Protein AF-A0A9Q1M824-F1 (afdb_monomer)

Solvent-accessible surface area (backbone atoms only — not comparable to full-atom values): 13340 Å² total; per-residue (Å²): 125,70,74,59,59,57,52,50,52,54,47,54,66,61,64,57,76,53,65,53,58,61,53,45,65,74,40,43,76,51,38,70,51,39,87,84,28,43,81,52,98,94,39,82,42,75,54,94,62,54,71,71,57,53,51,52,46,52,49,54,40,48,73,71,73,44,87,76,86,57,60,81,81,84,75,83,81,88,81,81,77,86,74,61,71,64,66,69,49,46,58,58,52,52,51,52,50,51,57,50,60,69,46,42,66,57,55,50,50,51,51,53,50,52,55,49,51,51,51,54,51,50,52,52,52,48,51,52,48,50,53,50,48,51,53,51,47,62,64,51,64,76,78,65,79,92,80,77,84,83,77,86,85,74,80,80,85,65,80,70,55,61,58,56,50,51,54,47,53,38,60,74,66,56,76,78,66,76,74,73,70,88,76,64,94,63,80,84,81,78,73,78,91,59,75,96,64,76,85,78,80,84,84,80,78,91,133

Sequence (207 aa):
MAGKAVKSVAKAVGEHKYPWQEKLVKYKDELSKGVWGYWELGAWKPLGISARHRARLRKEVVLAGQDWPYDPERKEMRTKQKGHKCDRISAEKRAKTAELMQKMPEMLADYRKRRWERKMKAEEDASRKAVQEKKKSSFLASLVSPLEMMTRGISPRSPMEEEEEEDRVIAEKGFYLHPSTPRGSQPPQLLPLFPLQSPIATHHSSS

pLDDT: mean 76.6, std 18.47, range [41.72, 97.81]

Mean predicted aligned error: 19.64 Å

Organism: NCBI:txid402998

Radius of gyration: 48.81 Å; Cα contacts (8 Å, |Δi|>4): 46; chains: 1; bounding box: 100×66×126 Å

Secondary structure (DSSP, 8-state):
-HHHHHHHHHHHHHHTT-HHHHHHHHHHHHHHT-SS-EEETTEEEPPSS-HHHHHHHHHHHHHTT---TTSPPPPPP-------HHHHHHHHHHHHHHHHHHHHHHHHHHHHHHHHHHHHHHHHHHHHHHHHHHHHHHHHTTTS-TT-TTS---PPPPTHHHHHHHHHHHHHTT-S--------S-PPPPP-SS-SS----------

Structure (mmCIF, N/CA/C/O backbone):
data_AF-A0A9Q1M824-F1
#
_entry.id   AF-A0A9Q1M824-F1
#
loop_
_atom_site.group_PDB
_atom_site.id
_atom_site.type_symbol
_atom_site.label_atom_id
_atom_site.label_alt_id
_atom_site.label_comp_id
_atom_site.label_asym_id
_atom_site.label_entity_id
_atom_site.label_seq_id
_atom_site.pdbx_PDB_ins_code
_atom_site.Cartn_x
_atom_site.Cartn_y
_atom_site.Cartn_z
_atom_site.occupancy
_atom_site.B_iso_or_equiv
_atom_site.auth_seq_id
_atom_site.auth_comp_id
_atom_site.auth_asym_id
_atom_site.auth_atom_id
_atom_site.pdbx_PDB_model_num
ATOM 1 N N . MET A 1 1 ? -30.578 -7.936 67.740 1.00 55.53 1 MET A N 1
ATOM 2 C CA . MET A 1 1 ? -29.597 -7.683 66.653 1.00 55.53 1 MET A CA 1
ATOM 3 C C . MET A 1 1 ? -29.668 -8.672 65.472 1.00 55.53 1 MET A C 1
ATOM 5 O O . MET A 1 1 ? -29.079 -8.374 64.446 1.00 55.53 1 MET A O 1
ATOM 9 N N . ALA A 1 2 ? -30.415 -9.787 65.530 1.00 54.97 2 ALA A N 1
ATOM 10 C CA . ALA A 1 2 ? -30.451 -10.787 64.444 1.00 54.97 2 ALA A CA 1
ATOM 11 C C . ALA A 1 2 ? -31.258 -10.378 63.186 1.00 54.97 2 ALA A C 1
ATOM 13 O O . ALA A 1 2 ? -30.948 -10.803 62.078 1.00 54.97 2 ALA A O 1
ATOM 14 N N . GLY A 1 3 ? -32.258 -9.498 63.317 1.00 51.34 3 GLY A N 1
ATOM 15 C CA . GLY A 1 3 ? -33.121 -9.107 62.190 1.00 51.34 3 GLY A CA 1
ATOM 16 C C . GLY A 1 3 ? -32.468 -8.197 61.138 1.00 51.34 3 GLY A C 1
ATOM 17 O O . GLY A 1 3 ? -32.991 -8.081 60.033 1.00 51.34 3 GLY A O 1
ATOM 18 N N . LYS A 1 4 ? -31.333 -7.549 61.448 1.00 56.22 4 LYS A N 1
ATOM 19 C CA . LYS A 1 4 ? -30.603 -6.703 60.482 1.00 56.22 4 LYS A CA 1
ATOM 20 C C . LYS A 1 4 ? -29.776 -7.540 59.497 1.00 56.22 4 LYS A C 1
ATOM 22 O O . LYS A 1 4 ? -29.742 -7.202 58.321 1.00 56.22 4 LYS A O 1
ATOM 27 N N . ALA A 1 5 ? -29.202 -8.655 59.954 1.00 57.09 5 ALA A N 1
ATOM 28 C CA . ALA A 1 5 ? -28.407 -9.560 59.120 1.00 57.09 5 ALA A CA 1
ATOM 29 C C . ALA A 1 5 ? -29.269 -10.354 58.120 1.00 57.09 5 ALA A C 1
ATOM 31 O O . ALA A 1 5 ? -28.899 -10.524 56.964 1.00 57.09 5 ALA A O 1
ATOM 32 N N . VAL A 1 6 ? -30.470 -10.779 58.525 1.00 55.72 6 VAL A N 1
ATOM 33 C CA . VAL A 1 6 ? -31.393 -11.493 57.622 1.00 55.72 6 VAL A CA 1
ATOM 34 C C . VAL A 1 6 ? -31.921 -10.563 56.520 1.00 55.72 6 VAL A C 1
ATOM 36 O O . VAL A 1 6 ? -32.021 -10.959 55.360 1.00 55.72 6 VAL A O 1
ATOM 39 N N . LYS A 1 7 ? -32.180 -9.289 56.849 1.00 55.06 7 LYS A N 1
ATOM 40 C CA . LYS A 1 7 ? -32.600 -8.272 55.872 1.00 55.06 7 LYS A CA 1
ATOM 41 C C . LYS A 1 7 ? -31.488 -7.900 54.888 1.00 55.06 7 LYS A C 1
ATOM 43 O O . LYS A 1 7 ? -31.792 -7.686 53.720 1.00 55.06 7 LYS A O 1
ATOM 48 N N . SER A 1 8 ? -30.221 -7.852 55.313 1.00 58.50 8 SER A N 1
ATOM 49 C CA . SER A 1 8 ? -29.100 -7.593 54.396 1.00 58.50 8 SER A CA 1
ATOM 50 C C . SER A 1 8 ? -28.854 -8.753 53.433 1.00 58.50 8 SER A C 1
ATOM 52 O O . SER A 1 8 ? -28.564 -8.514 52.267 1.00 58.50 8 SER A O 1
ATOM 54 N N . VAL A 1 9 ? -29.028 -10.000 53.884 1.00 57.91 9 VAL A N 1
ATOM 55 C CA . VAL A 1 9 ? -28.905 -11.184 53.018 1.00 57.91 9 VAL A CA 1
ATOM 56 C C . VAL A 1 9 ? -30.059 -11.256 52.013 1.00 57.91 9 VAL A C 1
ATOM 58 O O . VAL A 1 9 ? -29.813 -11.453 50.829 1.00 57.91 9 VAL A O 1
ATOM 61 N N . ALA A 1 10 ? -31.304 -11.009 52.430 1.00 51.75 10 ALA A N 1
ATOM 62 C CA . ALA A 1 10 ? -32.447 -10.973 51.509 1.00 51.75 10 ALA A CA 1
ATOM 63 C C . ALA A 1 10 ? -32.348 -9.826 50.480 1.00 51.75 10 ALA A C 1
ATOM 65 O O . ALA A 1 10 ? -32.717 -10.001 49.319 1.00 51.75 10 ALA A O 1
ATOM 66 N N . LYS A 1 11 ? -31.798 -8.673 50.887 1.00 53.47 11 LYS A N 1
ATOM 67 C CA . LYS A 1 11 ? -31.520 -7.535 50.001 1.00 53.47 11 LYS A CA 1
ATOM 68 C C . LYS A 1 11 ? -30.407 -7.857 48.994 1.00 53.47 11 LYS A C 1
ATOM 70 O O . LYS A 1 11 ? -30.597 -7.634 47.806 1.00 53.47 11 LYS A O 1
ATOM 75 N N . ALA A 1 12 ? -29.332 -8.517 49.432 1.00 55.12 12 ALA A N 1
ATOM 76 C CA . ALA A 1 12 ? -28.286 -9.021 48.542 1.00 55.12 12 ALA A CA 1
ATOM 77 C C . ALA A 1 12 ? -28.819 -10.065 47.541 1.00 55.12 12 ALA A C 1
ATOM 79 O O . ALA A 1 12 ? -28.498 -10.008 46.364 1.00 55.12 12 ALA A O 1
ATOM 80 N N . VAL A 1 13 ? -29.696 -10.982 47.950 1.00 52.03 13 VAL A N 1
ATOM 81 C CA . VAL A 1 13 ? -30.241 -12.003 47.034 1.00 52.03 13 VAL A CA 1
ATOM 82 C C . VAL A 1 13 ? -31.227 -11.404 46.011 1.00 52.03 13 VAL A C 1
ATOM 84 O O . VAL A 1 13 ? -31.294 -11.879 44.878 1.00 52.03 13 VAL A O 1
ATOM 87 N N . GLY A 1 14 ? -31.959 -10.340 46.368 1.00 49.81 14 GLY A N 1
ATOM 88 C CA . GLY A 1 14 ? -32.917 -9.662 45.482 1.00 49.81 14 GLY A CA 1
ATOM 89 C C . GLY A 1 14 ? -32.303 -8.624 44.531 1.00 49.81 14 GLY A C 1
ATOM 90 O O . GLY A 1 14 ? -32.700 -8.554 43.368 1.00 49.81 14 GLY A O 1
ATOM 91 N N . GLU A 1 15 ? -31.310 -7.855 44.988 1.00 48.25 15 GLU A N 1
ATOM 92 C CA . GLU A 1 15 ? -30.622 -6.821 44.188 1.00 48.25 15 GLU A CA 1
ATOM 93 C C . GLU A 1 15 ? -29.668 -7.425 43.142 1.00 48.25 15 GLU A C 1
ATOM 95 O O . GLU A 1 15 ? -29.349 -6.806 42.132 1.00 48.25 15 GLU A O 1
ATOM 100 N N . HIS A 1 16 ? -29.262 -8.684 43.320 1.00 49.78 16 HIS A N 1
ATOM 101 C CA . HIS A 1 16 ? -28.349 -9.380 42.407 1.00 49.78 16 HIS A CA 1
ATOM 102 C C . HIS A 1 16 ? -29.033 -9.983 41.178 1.00 49.78 16 HIS A C 1
ATOM 104 O O . HIS A 1 16 ? -28.383 -10.676 40.393 1.00 49.78 16 HIS A O 1
ATOM 110 N N . LYS A 1 17 ? -30.334 -9.740 40.979 1.00 58.84 17 LYS A N 1
ATOM 111 C CA . LYS A 1 17 ? -31.056 -10.345 39.858 1.00 58.84 17 LYS A CA 1
ATOM 112 C C . LYS A 1 17 ? -30.545 -9.834 38.507 1.00 58.84 17 LYS A C 1
ATOM 114 O O . LYS A 1 17 ? -30.509 -10.624 37.572 1.00 58.84 17 LYS A O 1
ATOM 119 N N . TYR A 1 18 ? -30.064 -8.584 38.425 1.00 58.69 18 TYR A N 1
ATOM 120 C CA . TYR A 1 18 ? -29.452 -8.017 37.213 1.00 58.69 18 TYR A CA 1
ATOM 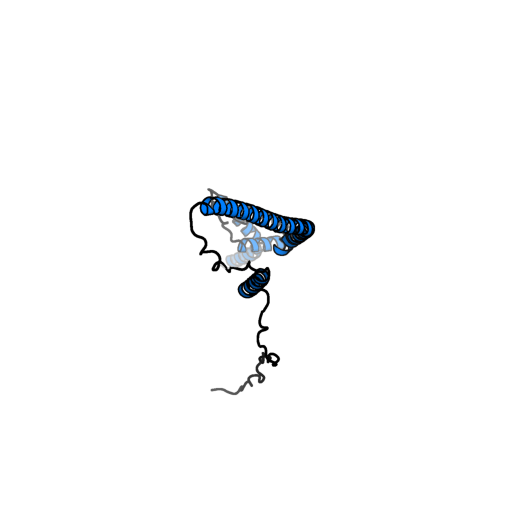121 C C . TYR A 1 18 ? -28.381 -6.948 37.520 1.00 58.69 18 TYR A C 1
ATOM 123 O O . TYR A 1 18 ? -28.599 -5.759 37.278 1.00 58.69 18 TYR A O 1
ATOM 131 N N . PRO A 1 19 ? -27.175 -7.340 37.977 1.00 76.94 19 PRO A N 1
ATOM 132 C CA . PRO A 1 19 ? -26.096 -6.408 38.336 1.00 76.94 19 PRO A CA 1
ATOM 133 C C . PRO A 1 19 ? -25.617 -5.536 37.163 1.00 76.94 19 PRO A C 1
ATOM 135 O O . PRO A 1 19 ? -24.884 -4.571 37.357 1.00 76.94 19 PRO A O 1
ATOM 138 N N . TRP A 1 20 ? -26.000 -5.865 35.928 1.00 84.06 20 TRP A N 1
ATOM 139 C CA . TRP A 1 20 ? -25.689 -5.065 34.749 1.00 84.06 20 TRP A CA 1
ATOM 140 C C . TRP A 1 20 ? -26.537 -3.791 34.643 1.00 84.06 20 TRP A C 1
ATOM 142 O O . TRP A 1 20 ? -26.056 -2.826 34.056 1.00 84.06 20 TRP A O 1
ATOM 152 N N . GLN A 1 21 ? -27.746 -3.741 35.220 1.00 85.19 21 GLN A N 1
ATOM 153 C CA . GLN A 1 21 ? -28.620 -2.559 35.152 1.00 85.19 21 GLN A CA 1
ATOM 154 C C . GLN A 1 21 ? -28.005 -1.371 35.899 1.00 85.19 21 GLN A C 1
ATOM 156 O O . GLN A 1 21 ? -27.886 -0.279 35.349 1.00 85.19 21 GLN A O 1
ATOM 161 N N . GLU A 1 22 ? -27.514 -1.600 37.116 1.00 87.56 22 GLU A N 1
ATOM 162 C CA . GLU A 1 22 ? -26.831 -0.577 37.917 1.00 87.56 22 GLU A CA 1
ATOM 163 C C . GLU A 1 22 ? -25.534 -0.105 37.251 1.00 87.56 22 GLU A C 1
ATOM 165 O O . GLU A 1 22 ? -25.238 1.091 37.200 1.00 87.56 22 GLU A O 1
ATOM 170 N N . LYS A 1 23 ? -24.767 -1.043 36.678 1.00 88.69 23 LYS A N 1
ATOM 171 C CA . LYS A 1 23 ? -23.542 -0.723 35.936 1.00 88.69 23 LYS A CA 1
ATOM 172 C C . LYS A 1 23 ? -23.851 0.082 34.667 1.00 88.69 23 LYS A C 1
ATOM 174 O O . LYS A 1 23 ? -23.104 1.005 34.352 1.00 88.69 23 LYS A O 1
ATOM 179 N N . LEU A 1 24 ? -24.939 -0.225 33.958 1.00 88.06 24 LEU A N 1
ATOM 180 C CA . LEU A 1 24 ? -25.388 0.556 32.803 1.00 88.06 24 LEU A CA 1
ATOM 181 C C . LEU A 1 24 ? -25.766 1.978 33.200 1.00 88.06 24 LEU A C 1
ATOM 183 O O . LEU A 1 24 ? -25.353 2.906 32.516 1.00 88.06 24 LEU A O 1
ATOM 187 N N . VAL A 1 25 ? -26.500 2.160 34.301 1.00 90.56 25 VAL A N 1
ATOM 188 C CA . VAL A 1 25 ? -26.855 3.497 34.801 1.00 90.56 25 VAL A CA 1
ATOM 189 C C . VAL A 1 25 ? -25.594 4.283 35.161 1.00 90.56 25 VAL A C 1
ATOM 191 O O . VAL A 1 25 ? -25.450 5.427 34.739 1.00 90.56 25 VAL A O 1
ATOM 194 N N . LYS A 1 26 ? -24.640 3.653 35.856 1.00 90.69 26 LYS A N 1
ATOM 195 C CA . LYS A 1 26 ? -23.371 4.283 36.252 1.00 90.69 26 LYS A CA 1
ATOM 196 C C . LYS A 1 26 ? -22.531 4.759 35.064 1.00 90.69 26 LYS A C 1
ATOM 198 O O . LYS A 1 26 ? -21.907 5.811 35.145 1.00 90.69 26 LYS A O 1
ATOM 203 N N . TYR A 1 27 ? -22.464 3.966 33.997 1.00 90.38 27 TYR A N 1
ATOM 204 C CA . TYR A 1 27 ? -21.609 4.245 32.839 1.00 90.38 27 TYR A CA 1
ATOM 205 C C . TYR A 1 27 ? -22.379 4.774 31.625 1.00 90.38 27 TYR A C 1
ATOM 207 O O . TYR A 1 27 ? -21.796 4.865 30.549 1.00 90.38 27 TYR A O 1
ATOM 215 N N . LYS A 1 28 ? -23.658 5.136 31.768 1.00 90.50 28 LYS A N 1
ATOM 216 C CA . LYS A 1 28 ? -24.526 5.558 30.657 1.00 90.50 28 LYS A CA 1
ATOM 217 C C . LYS A 1 28 ? -23.912 6.691 29.833 1.00 90.50 28 LYS A C 1
ATOM 219 O O . LYS A 1 28 ? -23.853 6.593 28.610 1.00 90.50 28 LYS A O 1
ATOM 224 N N . ASP A 1 29 ? -23.389 7.707 30.515 1.00 90.75 29 ASP A N 1
ATOM 225 C CA . ASP A 1 29 ? -22.783 8.885 29.884 1.00 90.75 29 ASP A CA 1
ATOM 226 C C . ASP A 1 29 ? -21.428 8.576 29.236 1.00 90.75 29 ASP A C 1
ATOM 228 O O . ASP A 1 29 ? -21.020 9.237 28.290 1.00 90.75 29 ASP A O 1
ATOM 232 N N . GLU A 1 30 ? -20.709 7.562 29.720 1.00 90.62 30 GLU A N 1
ATOM 233 C CA . GLU A 1 30 ? -19.462 7.099 29.099 1.00 90.62 30 GLU A CA 1
ATOM 234 C C . GLU A 1 30 ? -19.736 6.193 27.894 1.00 90.62 30 GLU A C 1
ATOM 236 O O . GLU A 1 30 ? -18.997 6.212 26.914 1.00 90.62 30 GLU A O 1
ATOM 241 N N . LEU A 1 31 ? -20.810 5.402 27.944 1.00 90.56 31 LEU A N 1
ATOM 242 C CA . LEU A 1 31 ? -21.223 4.524 26.853 1.00 90.56 31 LEU A CA 1
ATOM 243 C C . LEU A 1 31 ? -21.771 5.314 25.660 1.00 90.56 31 LEU A C 1
ATOM 245 O O . LEU A 1 31 ? -21.561 4.894 24.522 1.00 90.56 31 LEU A O 1
ATOM 249 N N . SER A 1 32 ? -22.419 6.457 25.904 1.00 88.69 32 SER A N 1
ATOM 250 C CA . SER A 1 32 ? -22.931 7.346 24.852 1.00 88.69 32 SER A CA 1
ATOM 251 C C . SER A 1 32 ? -21.830 8.098 24.094 1.00 88.69 32 SER A C 1
ATOM 253 O O . SER A 1 32 ? -22.028 8.445 22.932 1.00 88.69 32 SER A O 1
ATOM 255 N N . LYS A 1 33 ? -20.645 8.285 24.694 1.00 89.94 33 LYS A N 1
ATOM 256 C CA . LYS A 1 33 ? -19.461 8.889 24.046 1.00 89.94 33 LYS A CA 1
ATOM 257 C C . LYS A 1 33 ? -18.835 7.997 22.963 1.00 89.94 33 LYS A C 1
ATOM 259 O O . LYS A 1 33 ? -17.931 8.438 22.260 1.00 89.94 33 LYS A O 1
ATOM 264 N N . GLY A 1 34 ? -19.299 6.753 22.819 1.00 87.38 34 GLY A N 1
ATOM 265 C CA . GLY A 1 34 ? -18.870 5.809 21.787 1.00 87.38 34 GLY A CA 1
ATOM 266 C C . GLY A 1 34 ? -17.960 4.693 22.309 1.00 87.38 34 GLY A C 1
ATOM 267 O O . GLY A 1 34 ? -18.007 4.311 23.477 1.00 87.38 34 GLY A O 1
ATOM 268 N N . VAL A 1 35 ? -17.151 4.113 21.412 1.00 87.00 35 VAL A N 1
ATOM 269 C CA . VAL A 1 35 ? -16.289 2.943 21.712 1.00 87.00 35 VAL A CA 1
ATOM 270 C C . VAL A 1 35 ? -14.828 3.319 21.925 1.00 87.00 35 VAL A C 1
ATOM 272 O O . VAL A 1 35 ? -14.138 2.690 22.725 1.00 87.00 35 VAL A O 1
ATOM 275 N N . TRP A 1 36 ? -14.338 4.309 21.183 1.00 85.12 36 TRP A N 1
ATOM 276 C CA . TRP A 1 36 ? -12.904 4.600 21.065 1.00 85.12 36 TRP A CA 1
ATOM 277 C C . TRP A 1 36 ? -12.468 5.856 21.817 1.00 85.12 36 TRP A C 1
ATOM 279 O O . TRP A 1 36 ? -11.302 6.230 21.749 1.00 85.12 36 TRP A O 1
ATOM 289 N N . GLY A 1 37 ? -13.384 6.474 22.560 1.00 88.75 37 GLY A N 1
ATOM 290 C CA . GLY A 1 37 ? -13.183 7.788 23.152 1.00 88.75 37 GLY A CA 1
ATOM 291 C C . GLY A 1 37 ? -13.953 8.860 22.400 1.00 88.75 37 GLY A C 1
ATOM 292 O O . GLY A 1 37 ? -14.767 8.563 21.526 1.00 88.75 37 GLY A O 1
ATOM 293 N N . TYR A 1 38 ? -13.674 10.104 22.757 1.00 90.50 38 TYR A N 1
ATOM 294 C CA . TYR A 1 38 ? -14.340 11.277 22.212 1.00 90.50 38 TYR A CA 1
ATOM 295 C C . TYR A 1 38 ? -13.308 12.349 21.870 1.00 90.50 38 TYR A C 1
ATOM 297 O O . TYR A 1 38 ? -12.245 12.446 22.491 1.00 90.50 38 TYR A O 1
ATOM 305 N N . TRP A 1 39 ? -13.609 13.126 20.834 1.00 90.56 39 TRP A N 1
ATOM 306 C CA . TRP A 1 39 ? -12.785 14.251 20.420 1.00 90.56 39 TRP A CA 1
ATOM 307 C C . TRP A 1 39 ? -13.197 15.489 21.208 1.00 90.56 39 TRP A C 1
ATOM 309 O O . TRP A 1 39 ? -14.332 15.949 21.095 1.00 90.56 39 TRP A O 1
ATOM 319 N N . GLU A 1 40 ? -12.278 16.037 21.993 1.00 91.06 40 GLU A N 1
ATOM 320 C CA . GLU A 1 40 ? -12.512 17.243 22.780 1.00 91.06 40 GLU A CA 1
ATOM 321 C C . GLU A 1 40 ? -11.270 18.130 22.768 1.00 91.06 40 GLU A C 1
ATOM 323 O O . GLU A 1 40 ? -10.160 17.660 23.005 1.00 91.06 40 GLU A O 1
ATOM 328 N N . LEU A 1 41 ? -11.465 19.429 22.516 1.00 91.62 41 LEU A N 1
ATOM 329 C CA . LEU A 1 41 ? -10.411 20.453 22.575 1.00 91.62 41 LEU A CA 1
ATOM 330 C C . LEU A 1 41 ? -9.144 20.090 21.773 1.00 91.62 41 LEU A C 1
ATOM 332 O O . LEU A 1 41 ? -8.025 20.345 22.206 1.00 91.62 41 LEU A O 1
ATOM 336 N N . GLY A 1 42 ? -9.319 19.475 20.599 1.00 93.94 42 GLY A N 1
ATOM 337 C CA . GLY A 1 42 ? -8.211 19.118 19.707 1.00 93.94 42 GLY A CA 1
ATOM 338 C C . GLY A 1 42 ? -7.451 17.845 20.091 1.00 93.94 42 GLY A C 1
ATOM 339 O O . GLY A 1 42 ? -6.442 17.536 19.459 1.00 93.94 42 GLY A O 1
ATOM 340 N N . ALA A 1 43 ? -7.922 17.096 21.091 1.00 92.88 43 ALA A N 1
ATOM 341 C CA . ALA A 1 43 ? -7.328 15.833 21.504 1.00 92.88 43 ALA A CA 1
ATOM 342 C C . ALA A 1 43 ? -8.368 14.705 21.558 1.00 92.88 43 ALA A C 1
ATOM 344 O O . ALA A 1 43 ? -9.528 14.900 21.925 1.00 92.88 43 ALA A O 1
ATOM 345 N N . TRP A 1 44 ? -7.924 13.487 21.241 1.00 93.25 44 TRP A N 1
ATOM 346 C CA . TRP A 1 44 ? -8.685 12.275 21.539 1.00 93.25 44 TRP A CA 1
ATOM 347 C C . TRP A 1 44 ? -8.561 11.955 23.027 1.00 93.25 44 TRP A C 1
ATOM 349 O O . TRP A 1 44 ? -7.473 11.627 23.505 1.00 93.25 44 TRP A O 1
ATOM 359 N N . LYS A 1 45 ? -9.677 12.020 23.756 1.00 92.81 45 LYS A N 1
ATOM 360 C CA . LYS A 1 45 ? -9.750 11.589 25.153 1.00 92.81 45 LYS A CA 1
ATOM 361 C C . LYS A 1 45 ? -10.256 10.145 25.239 1.00 92.81 45 LYS A C 1
ATOM 363 O O . LYS A 1 45 ? -11.233 9.807 24.565 1.00 92.81 45 LYS A O 1
ATOM 368 N N . PRO A 1 46 ? -9.630 9.284 26.062 1.00 91.81 46 PRO A N 1
ATOM 369 C CA . PRO A 1 46 ? -10.125 7.933 26.295 1.00 91.81 46 PRO A CA 1
ATOM 370 C C . PRO A 1 46 ? -11.421 7.956 27.118 1.00 91.81 46 PRO A C 1
ATOM 372 O O . PRO A 1 46 ? -11.727 8.927 27.810 1.00 91.81 46 PRO A O 1
ATOM 375 N N . LEU A 1 47 ? -12.169 6.855 27.071 1.00 91.44 47 LEU A N 1
ATOM 376 C CA . LEU A 1 47 ? -13.348 6.659 27.915 1.00 91.44 47 LEU A CA 1
ATOM 377 C C . LEU A 1 47 ? -12.943 6.381 29.368 1.00 91.44 47 LEU A C 1
ATOM 379 O O . LEU A 1 47 ? -11.925 5.734 29.627 1.00 91.44 47 LEU A O 1
ATOM 383 N N . GLY A 1 48 ? -13.795 6.775 30.315 1.00 89.56 48 GLY A N 1
ATOM 384 C CA . GLY A 1 48 ? -13.640 6.439 31.736 1.00 89.56 48 GLY A CA 1
ATOM 385 C C . GLY A 1 48 ? -13.884 4.956 32.052 1.00 89.56 48 GLY A C 1
ATOM 386 O O . GLY A 1 48 ? -13.591 4.489 33.153 1.00 89.56 48 GLY A O 1
ATOM 387 N N . ILE A 1 49 ? -14.407 4.191 31.086 1.00 91.06 49 ILE A N 1
ATOM 388 C CA . ILE A 1 49 ? -14.615 2.746 31.179 1.00 91.06 49 ILE A CA 1
ATOM 389 C C . ILE A 1 49 ? -13.596 1.993 30.319 1.00 91.06 49 ILE A C 1
ATOM 391 O O . ILE A 1 49 ? -13.420 2.264 29.133 1.00 91.06 49 ILE A O 1
ATOM 395 N N . SER A 1 50 ? -12.947 0.980 30.898 1.00 91.38 50 SER A N 1
ATOM 396 C CA . SER A 1 50 ? -12.061 0.114 30.115 1.00 91.38 50 SER A CA 1
ATOM 397 C C . SER A 1 50 ? -12.852 -0.703 29.090 1.00 91.38 50 SER A C 1
ATOM 399 O O . SER A 1 50 ? -13.935 -1.220 29.385 1.00 91.38 50 SER A O 1
ATOM 401 N N . ALA A 1 51 ? -12.270 -0.920 27.908 1.00 90.88 51 ALA A N 1
ATOM 402 C CA . ALA A 1 51 ? -12.880 -1.735 26.856 1.00 90.88 51 ALA A CA 1
ATOM 403 C C . ALA A 1 51 ? -13.237 -3.155 27.340 1.00 90.88 51 ALA A C 1
ATOM 405 O O . ALA A 1 51 ? -14.278 -3.702 26.980 1.00 90.88 51 ALA A O 1
ATOM 406 N N . ARG A 1 52 ? -12.419 -3.738 28.231 1.00 91.38 52 ARG A N 1
ATOM 407 C CA . ARG A 1 52 ? -12.687 -5.054 28.831 1.00 91.38 52 ARG A CA 1
ATOM 408 C C . ARG A 1 52 ? -13.908 -5.031 29.747 1.00 91.38 52 ARG A C 1
ATOM 410 O O . ARG A 1 52 ? -14.695 -5.974 29.719 1.00 91.38 52 ARG A O 1
ATOM 417 N N . HIS A 1 53 ? -14.069 -3.986 30.561 1.00 90.88 53 HIS A N 1
ATOM 418 C CA . HIS A 1 53 ? -15.251 -3.838 31.410 1.00 90.88 53 HIS A CA 1
ATOM 419 C C . HIS A 1 53 ? -16.502 -3.632 30.548 1.00 90.88 53 HIS A C 1
ATOM 421 O O . HIS A 1 53 ? -17.492 -4.331 30.743 1.00 90.88 53 HIS A O 1
ATOM 427 N N . ARG A 1 54 ? -16.422 -2.769 29.529 1.00 91.94 54 ARG A N 1
ATOM 428 C CA . ARG A 1 54 ? -17.486 -2.537 28.539 1.00 91.94 54 ARG A CA 1
ATOM 429 C C . ARG A 1 54 ? -17.936 -3.833 27.853 1.00 91.94 54 ARG A C 1
ATOM 431 O O . ARG A 1 54 ? -19.127 -4.107 27.794 1.00 91.94 54 ARG A O 1
ATOM 438 N N . ALA A 1 55 ? -16.996 -4.680 27.425 1.00 92.25 55 ALA A N 1
ATOM 439 C CA . ALA A 1 55 ? -17.302 -5.979 26.822 1.00 92.25 55 ALA A CA 1
ATOM 440 C C . ALA A 1 55 ? -17.968 -6.966 27.800 1.00 92.25 55 ALA A C 1
ATOM 442 O O . ALA A 1 55 ? -18.853 -7.717 27.392 1.00 92.25 55 ALA A O 1
ATOM 443 N N . ARG A 1 56 ? -17.589 -6.962 29.091 1.00 92.81 56 ARG A N 1
ATOM 444 C CA . ARG A 1 56 ? -18.287 -7.765 30.116 1.00 92.81 56 ARG A CA 1
ATOM 445 C C . ARG A 1 56 ? -19.731 -7.303 30.296 1.00 92.81 56 ARG A C 1
ATOM 447 O O . ARG A 1 56 ? -20.613 -8.150 30.315 1.00 92.81 56 ARG A O 1
ATOM 454 N N . LEU A 1 57 ? -19.967 -5.989 30.355 1.00 91.69 57 LEU A N 1
ATOM 455 C CA . LEU A 1 57 ? -21.323 -5.430 30.423 1.00 91.69 57 LEU A CA 1
ATOM 456 C C . LEU A 1 57 ? -22.142 -5.806 29.193 1.00 91.69 57 LEU A C 1
ATOM 458 O O . LEU A 1 57 ? -23.236 -6.334 29.341 1.00 91.69 57 LEU A O 1
ATOM 462 N N . ARG A 1 58 ? -21.586 -5.620 27.989 1.00 92.31 58 ARG A N 1
ATOM 463 C CA . ARG A 1 58 ? -22.244 -6.021 26.740 1.00 92.31 58 ARG A CA 1
ATOM 464 C C . ARG A 1 58 ? -22.620 -7.500 26.757 1.00 92.31 58 ARG A C 1
ATOM 466 O O . ARG A 1 58 ? -23.730 -7.847 26.376 1.00 92.31 58 ARG A O 1
ATOM 473 N N . LYS A 1 59 ? -21.723 -8.367 27.236 1.00 93.00 59 LYS A N 1
ATOM 474 C CA . LYS A 1 59 ? -21.995 -9.801 27.379 1.00 93.00 59 LYS A CA 1
ATOM 475 C C . LYS A 1 59 ? -23.144 -10.070 28.358 1.00 93.00 59 LYS A C 1
ATOM 477 O O . LYS A 1 59 ? -24.018 -10.857 28.023 1.00 93.00 59 LYS A O 1
ATOM 482 N N . GLU A 1 60 ? -23.154 -9.436 29.532 1.00 91.69 60 GLU A N 1
ATOM 483 C CA . GLU A 1 60 ? -24.230 -9.585 30.530 1.00 91.69 60 GLU A CA 1
ATOM 484 C C . GLU A 1 60 ? -25.597 -9.129 29.973 1.00 91.69 60 GLU A C 1
ATOM 486 O O . GLU A 1 60 ? -26.585 -9.838 30.142 1.00 91.69 60 GLU A O 1
ATOM 491 N N . VAL A 1 61 ? -25.643 -7.997 29.260 1.00 92.00 61 VAL A N 1
ATOM 492 C CA . VAL A 1 61 ? -26.872 -7.430 28.665 1.00 92.00 61 VAL A CA 1
ATOM 493 C C . VAL A 1 61 ? -27.412 -8.301 27.532 1.00 92.00 61 VAL A C 1
ATOM 495 O O . VAL A 1 61 ? -28.590 -8.656 27.533 1.00 92.00 61 VAL A O 1
ATOM 498 N N . VAL A 1 62 ? -26.544 -8.706 26.602 1.00 91.88 62 VAL A N 1
ATOM 499 C CA . VAL A 1 62 ? -26.932 -9.560 25.469 1.00 91.88 62 VAL A CA 1
ATOM 500 C C . VAL A 1 62 ? -27.371 -10.946 25.951 1.00 91.88 62 VAL A C 1
ATOM 502 O O . VAL A 1 62 ? -28.333 -11.497 25.424 1.00 91.88 62 VAL A O 1
ATOM 505 N N . LEU A 1 63 ? -26.729 -11.506 26.987 1.00 92.38 63 LEU A N 1
ATOM 506 C CA . LEU A 1 63 ? -27.171 -12.772 27.591 1.00 92.38 63 LEU A CA 1
ATOM 507 C C . LEU A 1 63 ? -28.543 -12.662 28.265 1.00 92.38 63 LEU A C 1
ATOM 509 O O . LEU A 1 63 ? -29.276 -13.645 28.299 1.00 92.38 63 LEU A O 1
ATOM 513 N N . ALA A 1 64 ? -28.909 -11.481 28.769 1.00 90.81 64 ALA A N 1
ATOM 514 C CA . ALA A 1 64 ? -30.245 -11.208 29.293 1.00 90.81 64 ALA A CA 1
ATOM 515 C C . ALA A 1 64 ? -31.297 -10.979 28.184 1.00 90.81 64 ALA A C 1
ATOM 517 O O . ALA A 1 64 ? -32.439 -10.636 28.490 1.00 90.81 64 ALA A O 1
ATOM 518 N N . GLY A 1 65 ? -30.922 -11.145 26.909 1.00 90.31 65 GLY A N 1
ATOM 519 C CA . GLY A 1 65 ? -31.800 -10.963 25.752 1.00 90.31 65 GLY A CA 1
ATOM 520 C C . GLY A 1 65 ? -32.113 -9.501 25.430 1.00 90.31 65 GLY A C 1
ATOM 521 O O . GLY A 1 65 ? -33.045 -9.236 24.678 1.00 90.31 65 GLY A O 1
ATOM 522 N N . GLN A 1 66 ? -31.372 -8.556 26.012 1.00 90.62 66 GLN A N 1
ATOM 523 C CA . GLN A 1 66 ? -31.541 -7.128 25.761 1.00 90.62 66 GLN A CA 1
ATOM 524 C C . GLN A 1 66 ? -30.601 -6.659 24.652 1.00 90.62 66 GLN A C 1
ATOM 526 O O . GLN A 1 66 ? -29.503 -7.195 24.475 1.00 90.62 66 GLN A O 1
ATOM 531 N N . ASP A 1 67 ? -31.030 -5.634 23.923 1.00 90.56 67 ASP A N 1
ATOM 532 C CA . ASP A 1 67 ? -30.243 -5.060 22.838 1.00 90.56 67 ASP A CA 1
ATOM 533 C C . ASP A 1 67 ? -29.147 -4.111 23.360 1.00 90.56 67 ASP A C 1
ATOM 535 O O . ASP A 1 67 ? -29.263 -3.512 24.436 1.00 90.56 67 ASP A O 1
ATOM 539 N N . TRP A 1 68 ? -28.057 -3.976 22.602 1.00 90.56 68 TRP A N 1
ATOM 540 C CA . TRP A 1 68 ? -26.902 -3.146 22.951 1.00 90.56 68 TRP A CA 1
ATOM 541 C C . TRP A 1 68 ? -26.727 -1.991 21.946 1.00 90.56 68 TRP A C 1
ATOM 543 O O . TRP A 1 68 ? -25.978 -2.135 20.977 1.00 90.56 68 TRP A O 1
ATOM 553 N N . PRO A 1 69 ? -27.349 -0.818 22.189 1.00 90.00 69 PRO A N 1
ATOM 554 C CA . PRO A 1 69 ? -27.407 0.276 21.211 1.00 90.00 69 PRO A CA 1
ATOM 555 C C . PRO A 1 69 ? -26.162 1.183 21.181 1.00 90.00 69 PRO A C 1
ATOM 557 O O . PRO A 1 69 ? -26.079 2.093 20.365 1.00 90.00 69 PRO A O 1
ATOM 560 N N . TYR A 1 70 ? -25.193 0.986 22.080 1.00 90.12 70 TYR A N 1
ATOM 561 C CA . TYR A 1 70 ? -24.062 1.911 22.262 1.00 90.12 70 TYR A CA 1
ATOM 562 C C . TYR A 1 70 ? -22.885 1.687 21.298 1.00 90.12 70 TYR A C 1
ATOM 564 O O . TYR A 1 70 ? -21.920 2.454 21.320 1.00 90.12 70 TYR A O 1
ATOM 572 N N . ASP A 1 71 ? -22.898 0.616 20.502 1.00 88.12 71 ASP A N 1
ATOM 573 C CA . ASP A 1 71 ? -21.780 0.262 19.621 1.00 88.12 71 ASP A CA 1
ATOM 574 C C . ASP A 1 71 ? -22.154 0.515 18.160 1.00 88.12 71 ASP A C 1
ATOM 576 O O . ASP A 1 71 ? -23.219 0.072 17.735 1.00 88.12 71 ASP A O 1
ATOM 580 N N . PRO A 1 72 ? -21.282 1.169 17.369 1.00 87.50 72 PRO A N 1
ATOM 581 C CA . PRO A 1 72 ? -21.508 1.322 15.946 1.00 87.50 72 PRO A CA 1
ATOM 582 C C . PRO A 1 72 ? -21.494 -0.044 15.261 1.00 87.50 72 PRO A C 1
ATOM 584 O O . PRO A 1 72 ? -20.800 -0.978 15.688 1.00 87.50 72 PRO A O 1
ATOM 587 N N . GLU A 1 73 ? -22.230 -0.134 14.159 1.00 87.50 73 GLU A N 1
ATOM 588 C CA . GLU A 1 73 ? -22.299 -1.344 13.353 1.00 87.50 73 GLU A CA 1
ATOM 589 C C . GLU A 1 73 ? -20.921 -1.759 12.829 1.00 87.50 73 GLU A C 1
ATOM 591 O O . GLU A 1 73 ? -20.034 -0.945 12.533 1.00 87.50 73 GLU A O 1
ATOM 596 N N . ARG A 1 74 ? -20.728 -3.075 12.718 1.00 88.31 74 ARG A N 1
ATOM 597 C CA . ARG A 1 74 ? -19.476 -3.633 12.222 1.00 88.31 74 ARG A CA 1
ATOM 598 C C . ARG A 1 74 ? -19.358 -3.341 10.729 1.00 88.31 74 ARG A C 1
ATOM 600 O O . ARG A 1 74 ? -20.155 -3.820 9.935 1.00 88.31 74 ARG A O 1
ATOM 607 N N . LYS A 1 75 ? -18.310 -2.610 10.353 1.00 90.12 75 LYS A N 1
ATOM 608 C CA . LYS A 1 75 ? -17.980 -2.344 8.949 1.00 90.12 75 LYS A CA 1
ATOM 609 C C . LYS A 1 75 ? -17.672 -3.639 8.199 1.00 90.12 75 LYS A C 1
ATOM 611 O O . LYS A 1 75 ? -17.105 -4.580 8.762 1.00 90.12 75 LYS A O 1
ATOM 616 N N . GLU A 1 76 ? -17.988 -3.640 6.912 1.00 90.25 76 GLU A N 1
ATOM 617 C CA . GLU A 1 76 ? -17.662 -4.739 6.012 1.00 90.25 76 GLU A CA 1
ATOM 618 C C . GLU A 1 76 ? -16.147 -4.954 5.897 1.00 90.25 76 GLU A C 1
ATOM 620 O O . GLU A 1 76 ? -15.338 -4.021 5.949 1.00 90.25 76 GLU A O 1
ATOM 625 N N . MET A 1 77 ? -15.754 -6.216 5.735 1.00 90.94 77 MET A N 1
ATOM 626 C CA . MET A 1 77 ? -14.353 -6.594 5.579 1.00 90.94 77 MET A CA 1
ATOM 627 C C . MET A 1 77 ? -13.856 -6.237 4.174 1.00 90.94 77 MET A C 1
ATOM 629 O O . MET A 1 77 ? -14.500 -6.539 3.172 1.00 90.94 77 MET A O 1
ATOM 633 N N . ARG A 1 78 ? -12.657 -5.653 4.075 1.00 90.62 78 ARG A N 1
ATOM 634 C CA . ARG A 1 78 ? -12.030 -5.370 2.778 1.00 90.62 78 ARG A CA 1
ATOM 635 C C . ARG A 1 78 ? -11.512 -6.664 2.143 1.00 90.62 78 ARG A C 1
ATOM 637 O O . ARG A 1 78 ? -10.534 -7.230 2.617 1.00 90.62 78 ARG A O 1
ATOM 644 N N . THR A 1 79 ? -12.090 -7.064 1.014 1.00 91.38 79 THR A N 1
ATOM 645 C CA . THR A 1 79 ? -11.712 -8.285 0.268 1.00 91.38 79 THR A CA 1
ATOM 646 C C . THR A 1 79 ? -10.689 -8.054 -0.852 1.00 91.38 79 THR A C 1
ATOM 648 O O . THR A 1 79 ? -10.262 -8.991 -1.520 1.00 91.38 79 THR A O 1
ATOM 651 N N . LYS A 1 80 ? -10.259 -6.805 -1.075 1.00 87.88 80 LYS A N 1
ATOM 652 C CA . LYS A 1 80 ? -9.358 -6.448 -2.184 1.00 87.88 80 LYS A CA 1
ATOM 653 C C . LYS A 1 80 ? -7.928 -6.943 -1.934 1.00 87.88 80 LYS A C 1
ATOM 655 O O . LYS A 1 80 ? -7.264 -6.450 -1.021 1.00 87.88 80 LYS A O 1
ATOM 660 N N . GLN A 1 81 ? -7.429 -7.821 -2.802 1.00 87.44 81 GLN A N 1
ATOM 661 C CA . GLN A 1 81 ? -6.020 -8.226 -2.843 1.00 87.44 81 GLN A CA 1
ATOM 662 C C . GLN A 1 81 ? -5.193 -7.262 -3.715 1.00 87.44 81 GLN A C 1
ATOM 664 O O . GLN A 1 81 ? -5.680 -6.726 -4.707 1.00 87.44 81 GLN A O 1
ATOM 669 N N . LYS A 1 82 ? -3.932 -7.009 -3.343 1.00 89.00 82 LYS A N 1
ATOM 670 C CA . LYS A 1 82 ? -3.039 -6.046 -4.027 1.00 89.00 82 LYS A CA 1
ATOM 671 C C . LYS A 1 82 ? -2.399 -6.606 -5.311 1.00 89.00 82 LYS A C 1
ATOM 673 O O . LYS A 1 82 ? -2.070 -5.832 -6.214 1.00 89.00 82 LYS A O 1
ATOM 678 N N . GLY A 1 83 ? -2.201 -7.925 -5.358 1.00 92.62 83 GLY A N 1
ATOM 679 C CA . GLY A 1 83 ? -1.395 -8.625 -6.364 1.00 92.62 83 GLY A CA 1
ATOM 680 C C . GLY A 1 83 ? 0.112 -8.341 -6.248 1.00 92.62 83 GLY A C 1
ATOM 681 O O . GLY A 1 83 ? 0.530 -7.355 -5.628 1.00 92.62 83 GLY A O 1
ATOM 682 N N . HIS A 1 84 ? 0.943 -9.197 -6.851 1.00 93.25 84 HIS A N 1
ATOM 683 C CA . HIS A 1 84 ? 2.391 -8.988 -6.897 1.00 93.25 84 HIS A CA 1
ATOM 684 C C . HIS A 1 84 ? 2.770 -7.950 -7.962 1.00 93.25 84 HIS A C 1
ATOM 686 O O . HIS A 1 84 ? 2.178 -7.868 -9.039 1.00 93.25 84 HIS A O 1
ATOM 692 N N . LYS A 1 85 ? 3.800 -7.145 -7.671 1.00 94.19 85 LYS A N 1
ATOM 693 C CA . LYS A 1 85 ? 4.304 -6.119 -8.600 1.00 94.19 85 LYS A CA 1
ATOM 694 C C . LYS A 1 85 ? 4.819 -6.735 -9.906 1.00 94.19 85 LYS A C 1
ATOM 696 O O . LYS A 1 85 ? 4.624 -6.147 -10.963 1.00 94.19 85 LYS A O 1
ATOM 701 N N . CYS A 1 86 ? 5.472 -7.896 -9.821 1.00 93.44 86 CYS A N 1
ATOM 702 C CA . CYS A 1 86 ? 6.027 -8.588 -10.983 1.00 93.44 86 CYS A CA 1
ATOM 703 C C . CYS A 1 86 ? 4.927 -8.956 -11.984 1.00 93.44 86 CYS A C 1
ATOM 705 O O . CYS A 1 86 ? 5.021 -8.584 -13.151 1.00 93.44 86 CYS A O 1
ATOM 707 N N . ASP A 1 87 ? 3.851 -9.583 -11.505 1.00 89.88 87 ASP A N 1
ATOM 708 C CA . ASP A 1 87 ? 2.753 -10.063 -12.349 1.00 89.88 87 ASP A CA 1
ATOM 709 C C . ASP A 1 87 ? 2.056 -8.913 -13.070 1.00 89.88 87 ASP A C 1
ATOM 711 O O . ASP A 1 87 ? 1.799 -9.004 -14.271 1.00 89.88 87 ASP A O 1
ATOM 715 N N . ARG A 1 88 ? 1.866 -7.789 -12.368 1.00 89.94 88 ARG A N 1
ATOM 716 C CA . ARG A 1 88 ? 1.292 -6.560 -12.930 1.00 89.94 88 ARG A CA 1
ATOM 717 C C . ARG A 1 88 ? 2.097 -6.026 -14.118 1.00 89.94 88 ARG A C 1
ATOM 719 O O . ARG A 1 88 ? 1.522 -5.677 -15.137 1.00 89.94 88 ARG A O 1
ATOM 726 N N . ILE A 1 89 ? 3.423 -5.999 -13.992 1.00 94.50 89 ILE A N 1
ATOM 727 C CA . ILE A 1 89 ? 4.337 -5.460 -15.016 1.00 94.50 89 ILE A CA 1
ATOM 728 C C . ILE A 1 89 ? 4.640 -6.514 -16.100 1.00 94.50 89 ILE A C 1
ATOM 730 O O . ILE A 1 89 ? 5.148 -6.202 -17.176 1.00 94.50 89 ILE A O 1
ATOM 734 N N . SER A 1 90 ? 4.350 -7.791 -15.842 1.00 94.56 90 SER A N 1
ATOM 735 C CA . SER A 1 90 ? 4.720 -8.883 -16.744 1.00 94.56 90 SER A CA 1
ATOM 736 C C . SER A 1 90 ? 4.033 -8.784 -18.111 1.00 94.56 90 SER A C 1
ATOM 738 O O . SER A 1 90 ? 4.655 -9.090 -19.127 1.00 94.56 90 SER A O 1
ATOM 740 N N . ALA A 1 91 ? 2.776 -8.335 -18.160 1.00 91.56 91 ALA A N 1
ATOM 741 C CA . ALA A 1 91 ? 2.044 -8.134 -19.409 1.00 91.56 91 ALA A CA 1
ATOM 742 C C . ALA A 1 91 ? 2.657 -6.993 -20.236 1.00 91.56 91 ALA A C 1
ATOM 744 O O . ALA A 1 91 ? 2.940 -7.172 -21.419 1.00 91.56 91 ALA A O 1
ATOM 745 N N . GLU A 1 92 ? 2.964 -5.869 -19.584 1.00 94.19 92 GLU A N 1
ATOM 746 C CA . GLU A 1 92 ? 3.615 -4.709 -20.205 1.00 94.19 92 GLU A CA 1
ATOM 747 C C . GLU A 1 92 ? 4.987 -5.078 -20.783 1.00 94.19 92 GLU A C 1
ATOM 749 O O . GLU A 1 92 ? 5.318 -4.714 -21.911 1.00 94.19 92 GLU A O 1
ATOM 754 N N . LYS A 1 93 ? 5.780 -5.862 -20.040 1.00 97.06 93 LYS A N 1
ATOM 755 C CA . LYS A 1 93 ? 7.077 -6.357 -20.518 1.00 97.06 93 LYS A CA 1
ATOM 756 C C . LYS A 1 93 ? 6.933 -7.227 -21.764 1.00 97.06 93 LYS A C 1
ATOM 758 O O . LYS A 1 93 ? 7.679 -7.016 -22.712 1.00 97.06 93 LYS A O 1
ATOM 763 N N . ARG A 1 94 ? 5.978 -8.166 -21.784 1.00 96.44 94 ARG A N 1
ATOM 764 C CA . ARG A 1 94 ? 5.736 -9.030 -22.954 1.00 96.44 94 ARG A CA 1
ATOM 765 C C . ARG A 1 94 ? 5.311 -8.219 -24.181 1.00 96.44 94 ARG A C 1
ATOM 767 O O . ARG A 1 94 ? 5.828 -8.473 -25.265 1.00 96.44 94 ARG A O 1
ATOM 774 N N . ALA A 1 95 ? 4.443 -7.221 -24.004 1.00 96.25 95 ALA A N 1
ATOM 775 C CA . ALA A 1 95 ? 4.025 -6.326 -25.084 1.00 96.25 95 ALA A CA 1
ATOM 776 C C . ALA A 1 95 ? 5.208 -5.524 -25.646 1.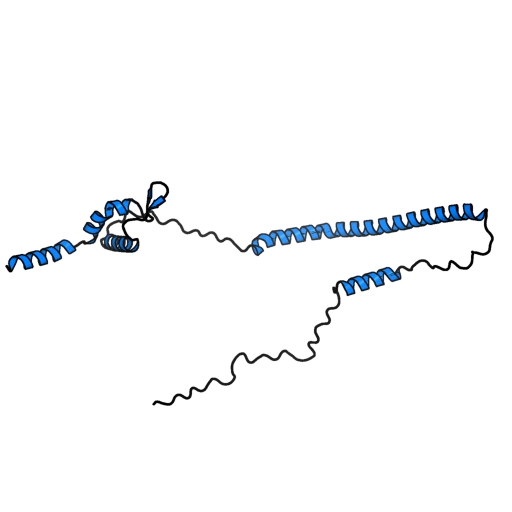00 96.25 95 ALA A C 1
ATOM 778 O O . ALA A 1 95 ? 5.456 -5.547 -26.850 1.00 96.25 95 ALA A O 1
ATOM 779 N N . LYS A 1 96 ? 6.017 -4.915 -24.771 1.00 97.38 96 LYS A N 1
ATOM 780 C CA . LYS A 1 96 ? 7.219 -4.178 -25.184 1.00 97.38 96 LYS A CA 1
ATOM 781 C C . LYS A 1 96 ? 8.219 -5.068 -25.924 1.00 97.38 96 LYS A C 1
ATOM 783 O O . LYS A 1 96 ? 8.832 -4.629 -26.895 1.00 97.38 96 LYS A O 1
ATOM 788 N N . THR A 1 97 ? 8.399 -6.311 -25.475 1.00 96.88 97 THR A N 1
ATOM 789 C CA . THR A 1 97 ? 9.240 -7.284 -26.180 1.00 96.88 97 THR A CA 1
ATOM 790 C C . THR A 1 97 ? 8.697 -7.561 -27.582 1.00 96.88 97 THR A C 1
ATOM 792 O O . THR A 1 97 ? 9.473 -7.515 -28.531 1.00 96.88 97 THR A O 1
ATOM 795 N N . ALA A 1 98 ? 7.387 -7.773 -27.741 1.00 96.81 98 ALA A N 1
ATOM 796 C CA . ALA A 1 98 ? 6.772 -8.001 -29.050 1.00 96.81 98 ALA A CA 1
ATOM 797 C C . ALA A 1 98 ? 6.924 -6.792 -29.994 1.00 96.81 98 ALA A C 1
ATOM 799 O O . ALA A 1 98 ? 7.314 -6.961 -31.149 1.00 96.81 98 ALA A O 1
ATOM 800 N N . GLU A 1 99 ? 6.704 -5.572 -29.500 1.00 97.50 99 GLU A N 1
ATOM 801 C CA . GLU A 1 99 ? 6.920 -4.342 -30.277 1.00 97.50 99 GLU A CA 1
ATOM 802 C C . GLU A 1 99 ? 8.378 -4.193 -30.731 1.00 97.50 99 GLU A C 1
ATOM 804 O O . GLU A 1 99 ? 8.654 -3.808 -31.868 1.00 97.50 99 GLU A O 1
ATOM 809 N N . LEU A 1 100 ? 9.335 -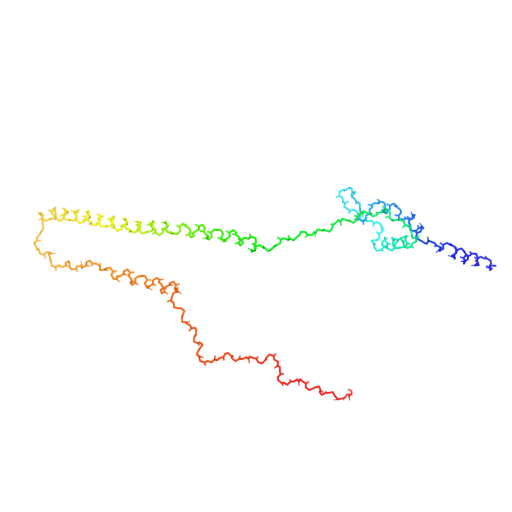4.511 -29.854 1.00 97.81 100 LEU A N 1
ATOM 810 C CA . LEU A 1 100 ? 10.756 -4.443 -30.186 1.00 97.81 100 LEU A CA 1
ATOM 811 C C . LEU A 1 100 ? 11.150 -5.513 -31.212 1.00 97.81 100 LEU A C 1
ATOM 813 O O . LEU A 1 100 ? 11.952 -5.232 -32.101 1.00 97.81 100 LEU A O 1
ATOM 817 N N . MET A 1 101 ? 10.555 -6.706 -31.134 1.00 96.44 101 MET A N 1
ATOM 818 C CA . MET A 1 101 ? 10.748 -7.761 -32.133 1.00 96.44 101 MET A CA 1
ATOM 819 C C . MET A 1 101 ? 10.230 -7.346 -33.513 1.00 96.44 101 MET A C 1
ATOM 821 O O . MET A 1 101 ? 10.897 -7.617 -34.508 1.00 96.44 101 MET A O 1
ATOM 825 N N . GLN A 1 102 ? 9.098 -6.641 -33.587 1.00 96.44 102 GLN A N 1
ATOM 826 C CA . GLN A 1 102 ? 8.580 -6.111 -34.855 1.00 96.44 102 GLN A CA 1
ATOM 827 C C . GLN A 1 102 ? 9.499 -5.043 -35.465 1.00 96.44 102 GLN A C 1
ATOM 829 O O . GLN A 1 102 ? 9.662 -5.005 -36.680 1.00 96.44 102 GLN A O 1
ATOM 834 N N . LYS A 1 103 ? 10.137 -4.208 -34.635 1.00 97.38 103 LYS A N 1
ATOM 835 C CA . LYS A 1 103 ? 11.066 -3.148 -35.078 1.00 97.38 103 LYS A CA 1
ATOM 836 C C . LYS A 1 103 ? 12.475 -3.650 -35.396 1.00 97.38 103 LYS A C 1
ATOM 838 O O . LYS A 1 103 ? 13.268 -2.939 -36.007 1.00 97.38 103 LYS A O 1
ATOM 843 N N . MET A 1 104 ? 12.820 -4.865 -34.977 1.00 97.25 104 MET A N 1
ATOM 844 C CA . MET A 1 104 ? 14.166 -5.413 -35.141 1.00 97.25 104 MET A CA 1
ATOM 845 C C . MET A 1 104 ? 14.639 -5.471 -36.609 1.00 97.25 104 MET A C 1
ATOM 847 O O . MET A 1 104 ? 15.773 -5.056 -36.852 1.00 97.25 104 MET A O 1
ATOM 851 N N . PRO A 1 105 ? 13.842 -5.920 -37.599 1.00 97.50 105 PRO A N 1
ATOM 852 C CA . PRO A 1 105 ? 14.290 -5.972 -38.993 1.00 97.50 105 PRO A CA 1
ATOM 853 C C . PRO A 1 105 ? 14.662 -4.595 -39.554 1.00 97.50 105 PRO A C 1
ATOM 855 O O . PRO A 1 105 ? 15.674 -4.463 -40.240 1.00 97.50 105 PRO A O 1
ATOM 858 N N . GLU A 1 106 ? 13.885 -3.568 -39.211 1.00 96.50 106 GLU A N 1
ATOM 859 C CA . GLU A 1 106 ? 14.149 -2.181 -39.599 1.00 96.50 106 GLU A CA 1
ATOM 860 C C . GLU A 1 106 ? 15.442 -1.670 -38.953 1.00 96.50 106 GLU A C 1
ATOM 862 O O . GLU A 1 106 ? 16.331 -1.179 -39.646 1.00 96.50 106 GLU A O 1
ATOM 867 N N . MET A 1 107 ? 15.624 -1.907 -37.648 1.00 96.12 107 MET A N 1
ATOM 868 C CA . MET A 1 107 ? 16.862 -1.542 -36.949 1.00 96.12 107 MET A CA 1
ATOM 869 C C . MET A 1 107 ? 18.106 -2.219 -37.550 1.00 96.12 107 MET A C 1
ATOM 871 O O . MET A 1 107 ? 19.172 -1.604 -37.626 1.00 96.12 107 MET A O 1
ATOM 875 N N . LEU A 1 108 ? 17.992 -3.477 -37.991 1.00 96.38 108 LEU A N 1
ATOM 876 C CA . LEU A 1 108 ? 19.083 -4.189 -38.663 1.00 96.38 108 LEU A CA 1
ATOM 877 C C . LEU A 1 108 ? 19.389 -3.593 -40.042 1.00 96.38 108 LEU A C 1
ATOM 879 O O . LEU A 1 108 ? 20.563 -3.448 -40.393 1.00 96.38 108 LEU A O 1
ATOM 883 N N . ALA A 1 109 ? 18.362 -3.239 -40.817 1.00 96.62 109 ALA A N 1
ATOM 884 C CA . ALA A 1 109 ? 18.531 -2.589 -42.114 1.00 96.62 109 ALA A CA 1
ATOM 885 C C . ALA A 1 109 ? 19.217 -1.223 -41.964 1.00 96.62 109 ALA A C 1
ATOM 887 O O . ALA A 1 109 ? 20.201 -0.947 -42.655 1.00 96.62 109 ALA A O 1
ATOM 888 N N . ASP A 1 110 ? 18.779 -0.424 -40.993 1.00 96.81 110 ASP A N 1
ATOM 889 C CA . ASP A 1 110 ? 19.385 0.864 -40.660 1.00 96.81 110 ASP A CA 1
ATOM 890 C C . ASP A 1 110 ? 20.848 0.722 -40.240 1.00 96.81 110 ASP A C 1
ATOM 892 O O . ASP A 1 110 ? 21.704 1.499 -40.672 1.00 96.81 110 ASP A O 1
ATOM 896 N N . TYR A 1 111 ? 21.168 -0.278 -39.414 1.00 96.00 111 TYR A N 1
ATOM 897 C CA . TYR A 1 111 ? 22.543 -0.534 -38.990 1.00 96.00 111 TYR A CA 1
ATOM 898 C C . TYR A 1 111 ? 23.447 -0.881 -40.178 1.00 96.00 111 TYR A C 1
ATOM 900 O O . TYR A 1 111 ? 24.529 -0.300 -40.326 1.00 96.00 111 TYR A O 1
ATOM 908 N N . ARG A 1 112 ? 22.985 -1.778 -41.059 1.00 96.62 112 ARG A N 1
ATOM 909 C CA . ARG A 1 112 ? 23.709 -2.152 -42.284 1.00 96.62 112 ARG A CA 1
ATOM 910 C C . ARG A 1 112 ? 23.915 -0.943 -43.193 1.00 96.62 112 ARG A C 1
ATOM 912 O O . ARG A 1 112 ? 25.035 -0.720 -43.650 1.00 96.62 112 ARG A O 1
ATOM 919 N N . LYS A 1 113 ? 22.876 -0.124 -43.387 1.00 97.44 113 LYS A N 1
ATOM 920 C CA . LYS A 1 113 ? 22.945 1.106 -44.185 1.00 97.44 113 LYS A CA 1
ATOM 921 C C . LYS A 1 113 ? 23.970 2.088 -43.617 1.00 97.44 113 LYS A C 1
ATOM 923 O O . LYS A 1 113 ? 24.848 2.533 -44.346 1.00 97.44 113 LYS A O 1
ATOM 928 N N . ARG A 1 114 ? 23.940 2.349 -42.305 1.00 97.12 114 ARG A N 1
ATOM 929 C CA . ARG A 1 114 ? 24.903 3.245 -41.634 1.00 97.12 114 ARG A CA 1
ATOM 930 C C . ARG A 1 114 ? 26.342 2.746 -41.743 1.00 97.12 114 ARG A C 1
ATOM 932 O O . ARG A 1 114 ? 27.249 3.552 -41.943 1.00 97.12 114 ARG A O 1
ATOM 939 N N . ARG A 1 115 ? 26.580 1.436 -41.591 1.00 95.94 115 ARG A N 1
ATOM 940 C CA . ARG A 1 115 ? 27.917 0.842 -41.792 1.00 95.94 115 ARG A CA 1
ATOM 941 C C . ARG A 1 115 ? 28.385 1.037 -43.233 1.00 95.94 115 ARG A C 1
ATOM 943 O O . ARG A 1 115 ? 29.527 1.437 -43.442 1.00 95.94 115 ARG A O 1
ATOM 950 N N . TRP A 1 116 ? 27.499 0.818 -44.199 1.00 95.44 116 TRP A N 1
ATOM 951 C CA . TRP A 1 116 ? 27.814 0.978 -45.614 1.00 95.44 116 TRP A CA 1
ATOM 952 C C . TRP A 1 116 ? 28.108 2.436 -45.992 1.00 95.44 116 TRP A C 1
ATOM 954 O O . TRP A 1 116 ? 29.146 2.715 -46.584 1.00 95.44 116 TRP A O 1
ATOM 964 N N . GLU A 1 117 ? 27.278 3.385 -45.559 1.00 94.88 117 GLU A N 1
ATOM 965 C CA . GLU A 1 117 ? 27.496 4.823 -45.778 1.00 94.88 117 GLU A CA 1
ATOM 966 C C . GLU A 1 117 ? 28.823 5.306 -45.179 1.00 94.88 117 GLU A C 1
ATOM 968 O O . GLU A 1 117 ? 29.536 6.094 -45.799 1.00 94.88 117 GLU A O 1
ATOM 973 N N . ARG A 1 118 ? 29.193 4.810 -43.989 1.00 96.19 118 ARG A N 1
ATOM 974 C CA . ARG A 1 118 ? 30.497 5.113 -43.378 1.00 96.19 118 ARG A CA 1
ATOM 975 C C . ARG A 1 118 ? 31.656 4.617 -44.234 1.00 96.19 118 ARG A C 1
ATOM 977 O O . ARG A 1 118 ? 32.629 5.351 -44.382 1.00 96.19 118 ARG A O 1
ATOM 984 N N . LYS A 1 119 ? 31.547 3.408 -44.795 1.00 95.94 119 LYS A N 1
ATOM 985 C CA . LYS A 1 119 ? 32.566 2.847 -45.688 1.00 95.94 119 LYS A CA 1
ATOM 986 C C . LYS A 1 119 ? 32.702 3.688 -46.959 1.00 95.94 119 LYS A C 1
ATOM 988 O O . LYS A 1 119 ? 33.801 4.141 -47.256 1.00 95.94 119 LYS A O 1
ATOM 993 N N . MET A 1 120 ? 31.587 3.988 -47.627 1.00 93.88 120 MET A N 1
ATOM 994 C CA . MET A 1 120 ? 31.580 4.825 -48.834 1.00 93.88 120 MET A CA 1
ATOM 995 C C . MET A 1 120 ? 32.187 6.207 -48.570 1.00 93.88 120 MET A C 1
ATOM 997 O O . MET A 1 120 ? 33.053 6.662 -49.312 1.00 93.88 120 MET A O 1
ATOM 1001 N N . LYS A 1 121 ? 31.804 6.855 -47.464 1.00 96.00 121 LYS A N 1
ATOM 1002 C CA . LYS A 1 121 ? 32.361 8.156 -47.080 1.00 96.00 121 LYS A CA 1
ATOM 1003 C C . LYS A 1 121 ? 33.865 8.087 -46.800 1.00 96.00 121 LYS A C 1
ATOM 1005 O O . LYS A 1 121 ? 34.595 8.985 -47.204 1.00 96.00 121 LYS A O 1
ATOM 1010 N N . ALA A 1 122 ? 34.338 7.030 -46.139 1.00 94.25 122 ALA A N 1
ATOM 1011 C CA . ALA A 1 122 ? 35.763 6.833 -45.889 1.00 94.25 122 ALA A CA 1
ATOM 1012 C C . ALA A 1 122 ? 36.555 6.629 -47.192 1.00 94.25 122 ALA A C 1
ATOM 1014 O O . ALA A 1 122 ? 37.641 7.189 -47.328 1.00 94.25 122 ALA A O 1
ATOM 1015 N N . GLU A 1 123 ? 36.007 5.889 -48.160 1.00 93.94 123 GLU A N 1
ATOM 1016 C CA . GLU A 1 123 ? 36.606 5.702 -49.490 1.00 93.94 123 GLU A CA 1
ATOM 1017 C C . GLU A 1 123 ? 36.628 7.007 -50.305 1.00 93.94 123 GLU A C 1
ATOM 1019 O O . GLU A 1 123 ? 37.642 7.331 -50.933 1.00 93.94 123 GLU A O 1
ATOM 1024 N N . GLU A 1 124 ? 35.555 7.803 -50.255 1.00 93.69 124 GLU A N 1
ATOM 1025 C CA . GLU A 1 124 ? 35.509 9.137 -50.865 1.00 93.69 124 GLU A CA 1
ATOM 1026 C C . GLU A 1 124 ? 36.529 10.087 -50.229 1.00 93.69 124 GLU A C 1
ATOM 1028 O O . GLU A 1 124 ? 37.279 10.760 -50.940 1.00 93.69 124 GLU A O 1
ATOM 1033 N N . ASP A 1 125 ? 36.594 10.132 -48.898 1.00 93.38 125 ASP A N 1
ATOM 1034 C CA . ASP A 1 125 ? 37.548 10.960 -48.163 1.00 93.38 125 ASP A CA 1
ATOM 1035 C C . ASP A 1 125 ? 38.995 10.499 -48.416 1.00 93.38 125 ASP A C 1
ATOM 1037 O O . ASP A 1 125 ? 39.884 11.340 -48.576 1.00 93.38 125 ASP A O 1
ATOM 1041 N N . ALA A 1 126 ? 39.247 9.190 -48.528 1.00 92.38 126 ALA A N 1
ATOM 1042 C CA . ALA A 1 126 ? 40.545 8.635 -48.916 1.00 92.38 126 ALA A CA 1
ATOM 1043 C C . ALA A 1 126 ? 40.919 9.016 -50.357 1.00 92.38 126 ALA A C 1
ATOM 1045 O O . ALA A 1 126 ? 42.040 9.461 -50.602 1.00 92.38 126 ALA A O 1
ATOM 1046 N N . SER A 1 127 ? 39.974 8.939 -51.296 1.00 89.94 127 SER A N 1
ATOM 1047 C CA . SER A 1 127 ? 40.177 9.340 -52.695 1.00 89.94 127 SER A CA 1
ATOM 1048 C C . SER A 1 127 ? 40.455 10.841 -52.817 1.00 89.94 127 SER A C 1
ATOM 1050 O O . SER A 1 127 ? 41.381 11.256 -53.518 1.00 89.94 127 SER A O 1
ATOM 1052 N N . ARG A 1 128 ? 39.710 11.676 -52.080 1.00 90.81 128 ARG A N 1
ATOM 1053 C CA . ARG A 1 128 ? 39.941 13.127 -51.989 1.00 90.81 128 ARG A CA 1
ATOM 1054 C C . ARG A 1 128 ? 41.317 13.433 -51.407 1.00 90.81 128 ARG A C 1
ATOM 1056 O O . ARG A 1 128 ? 42.030 14.268 -51.965 1.00 90.81 128 ARG A O 1
ATOM 1063 N N . LYS A 1 129 ? 41.713 12.741 -50.332 1.00 90.81 129 LYS A N 1
ATOM 1064 C CA . LYS A 1 129 ? 43.053 12.858 -49.738 1.00 90.81 129 LYS A CA 1
ATOM 1065 C C . LYS A 1 129 ? 44.142 12.446 -50.726 1.00 90.81 129 LYS A C 1
ATOM 1067 O O . LYS A 1 129 ? 45.082 13.211 -50.897 1.00 90.81 129 LYS A O 1
ATOM 1072 N N . ALA A 1 130 ? 43.984 11.334 -51.443 1.00 88.75 130 ALA A N 1
ATOM 1073 C CA . ALA A 1 130 ? 44.946 10.873 -52.445 1.00 88.75 130 ALA A CA 1
ATOM 1074 C C . ALA A 1 130 ? 45.091 11.859 -53.618 1.00 88.75 130 ALA A C 1
ATOM 1076 O O . ALA A 1 130 ? 46.200 12.125 -54.079 1.00 88.75 130 ALA A O 1
ATOM 1077 N N . VAL A 1 131 ? 43.992 12.459 -54.092 1.00 85.56 131 VAL A N 1
ATOM 1078 C CA . VAL A 1 131 ? 44.041 13.510 -55.126 1.00 85.56 131 VAL A CA 1
ATOM 1079 C C . VAL A 1 131 ? 44.717 14.775 -54.595 1.00 85.56 131 VAL A C 1
ATOM 1081 O O . VAL A 1 131 ? 45.513 15.386 -55.307 1.00 85.56 131 VAL A O 1
ATOM 1084 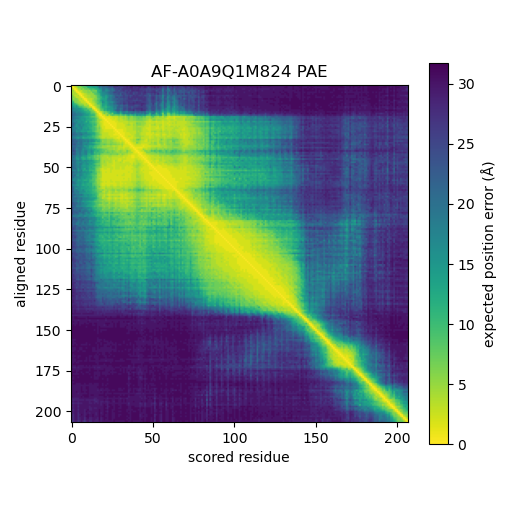N N . GLN A 1 132 ? 44.436 15.177 -53.353 1.00 81.31 132 GLN A N 1
ATOM 1085 C CA . GLN A 1 132 ? 45.123 16.304 -52.715 1.00 81.31 132 GLN A CA 1
ATOM 1086 C C . GLN A 1 132 ? 46.616 16.027 -52.517 1.00 81.31 132 GLN A C 1
ATOM 1088 O O . GLN A 1 132 ? 47.426 16.921 -52.741 1.00 81.31 132 GLN A O 1
ATOM 1093 N N . GLU A 1 133 ? 46.989 14.811 -52.130 1.00 80.75 133 GLU A N 1
ATOM 1094 C CA . GLU A 1 133 ? 48.377 14.384 -51.962 1.00 80.75 133 GLU A CA 1
ATOM 1095 C C . GLU A 1 133 ? 49.114 14.354 -53.302 1.00 80.75 133 GLU A C 1
ATOM 1097 O O . GLU A 1 133 ? 50.199 14.919 -53.397 1.00 80.75 133 GLU A O 1
ATOM 1102 N N . LYS A 1 134 ? 48.491 13.837 -54.370 1.00 76.56 134 LYS A N 1
ATOM 1103 C CA . LYS A 1 134 ? 49.024 13.926 -55.740 1.00 76.56 134 LYS A CA 1
ATOM 1104 C C . LYS A 1 134 ? 49.205 15.373 -56.196 1.00 76.56 134 LYS A C 1
ATOM 1106 O O . LYS A 1 134 ? 50.249 15.692 -56.750 1.00 76.56 134 LYS A O 1
ATOM 1111 N N . LYS A 1 135 ? 48.240 16.261 -55.924 1.00 77.19 135 LYS A N 1
ATOM 1112 C CA . LYS A 1 135 ? 48.349 17.698 -56.243 1.00 77.19 135 LYS A CA 1
ATOM 1113 C C . LYS A 1 135 ? 49.467 18.386 -55.452 1.00 77.19 135 LYS A C 1
ATOM 1115 O O . LYS A 1 135 ? 50.208 19.178 -56.023 1.00 77.19 135 LYS A O 1
ATOM 1120 N N . LYS A 1 136 ? 49.620 18.072 -54.160 1.00 74.25 136 LYS A N 1
ATOM 1121 C CA . LYS A 1 136 ? 50.718 18.573 -53.310 1.00 74.25 136 LYS A CA 1
ATOM 1122 C C . LYS A 1 136 ? 52.076 18.036 -53.771 1.00 74.25 136 LYS A C 1
ATOM 1124 O O . LYS A 1 136 ? 53.019 18.807 -53.880 1.00 74.25 136 LYS A O 1
ATOM 1129 N N . SER A 1 137 ? 52.156 16.747 -54.098 1.00 66.25 137 SER A N 1
ATOM 1130 C CA . SER A 1 137 ? 53.342 16.094 -54.660 1.00 66.25 137 SER A CA 1
ATOM 1131 C C . SER A 1 137 ? 53.725 16.699 -56.011 1.00 66.25 137 SER A C 1
ATOM 1133 O O . SER A 1 137 ? 54.884 17.045 -56.186 1.00 66.25 137 SER A O 1
ATOM 1135 N N . SER A 1 138 ? 52.774 16.948 -56.920 1.00 63.25 138 SER A N 1
ATOM 1136 C CA . SER A 1 138 ? 53.056 17.644 -58.185 1.00 63.25 138 SER A CA 1
ATOM 1137 C C . SER A 1 138 ? 53.506 19.095 -57.987 1.00 63.25 138 SER A C 1
ATOM 1139 O O . SER A 1 138 ? 54.283 19.601 -58.786 1.00 63.25 138 SER A O 1
ATOM 1141 N N . PHE A 1 139 ? 53.048 19.760 -56.919 1.00 61.25 139 PHE A N 1
ATOM 1142 C CA . PHE A 1 139 ? 53.483 21.117 -56.564 1.00 61.25 139 PHE A CA 1
ATOM 1143 C C . PHE A 1 139 ? 54.900 21.133 -55.958 1.00 61.25 139 PHE A C 1
ATOM 1145 O O . PHE A 1 139 ? 55.656 22.068 -56.195 1.00 61.25 139 PHE A O 1
ATOM 1152 N N . LEU A 1 140 ? 55.282 20.092 -55.205 1.00 55.19 140 LEU A N 1
ATOM 1153 C CA . LEU A 1 140 ? 56.608 19.947 -54.579 1.00 55.19 140 LEU A CA 1
ATOM 1154 C C . LEU A 1 140 ? 57.654 19.276 -55.491 1.00 55.19 140 LEU A C 1
ATOM 1156 O O . LEU A 1 140 ? 58.849 19.504 -55.317 1.00 55.19 140 LEU A O 1
ATOM 1160 N N . ALA A 1 141 ? 57.229 18.524 -56.511 1.00 48.91 141 ALA A N 1
ATOM 1161 C CA . ALA A 1 141 ? 58.096 17.922 -57.531 1.00 48.91 141 ALA A CA 1
ATOM 1162 C C . ALA A 1 141 ? 58.733 18.954 -58.484 1.00 48.91 141 ALA A C 1
ATOM 1164 O O . ALA A 1 141 ? 59.543 18.599 -59.334 1.00 48.91 141 ALA A O 1
ATOM 1165 N N . SER A 1 142 ? 58.397 20.238 -58.328 1.00 49.59 142 SER A N 1
ATOM 1166 C CA . SER A 1 142 ? 59.027 21.344 -59.047 1.00 49.59 142 SER A CA 1
ATOM 1167 C C . SER A 1 142 ? 60.319 21.856 -58.384 1.00 49.59 142 SER A C 1
ATOM 1169 O O . SER A 1 142 ? 60.949 22.731 -58.976 1.00 49.59 142 SER A O 1
ATOM 1171 N N . LEU A 1 143 ? 60.743 21.369 -57.200 1.00 52.59 143 LEU A N 1
ATOM 1172 C CA . LEU A 1 143 ? 61.939 21.915 -56.526 1.00 52.59 143 LEU A CA 1
ATOM 1173 C C . LEU A 1 143 ? 62.881 20.940 -55.776 1.00 52.59 143 LEU A C 1
ATOM 1175 O O . LEU A 1 143 ? 63.836 21.438 -55.186 1.00 52.59 143 LEU A O 1
ATOM 1179 N N . VAL A 1 144 ? 62.732 19.602 -55.786 1.00 45.75 144 VAL A N 1
ATOM 1180 C CA . VAL A 1 144 ? 63.690 18.707 -55.072 1.00 45.75 144 VAL A CA 1
ATOM 1181 C C . VAL A 1 144 ? 63.973 17.372 -55.803 1.00 45.75 144 VAL A C 1
ATOM 1183 O O . VAL A 1 144 ? 63.118 16.821 -56.485 1.00 45.75 144 VAL A O 1
ATOM 1186 N N . SER A 1 145 ? 65.226 16.914 -55.661 1.00 48.81 145 SER A N 1
ATOM 1187 C CA . SER A 1 145 ? 66.003 15.851 -56.338 1.00 48.81 145 SER A CA 1
ATOM 1188 C C . SER A 1 145 ? 65.417 14.406 -56.350 1.00 48.81 145 SER A C 1
ATOM 1190 O O . SER A 1 145 ? 64.717 14.037 -55.408 1.00 48.81 145 SER A O 1
ATOM 1192 N N . PRO A 1 146 ? 65.751 13.527 -57.335 1.00 50.44 146 PRO A N 1
ATOM 1193 C CA . PRO A 1 146 ? 65.062 12.247 -57.620 1.00 50.44 146 PRO A CA 1
ATOM 1194 C C . PRO A 1 146 ? 65.316 11.053 -56.669 1.00 50.44 146 PRO A C 1
ATOM 1196 O O . PRO A 1 146 ? 65.007 9.921 -57.036 1.00 50.44 146 PRO A O 1
ATOM 1199 N N . LEU A 1 147 ? 65.905 11.240 -55.481 1.00 44.69 147 LEU A N 1
ATOM 1200 C CA . LEU A 1 147 ? 66.467 10.125 -54.690 1.00 44.69 147 LEU A CA 1
ATOM 1201 C C . LEU A 1 147 ? 65.550 9.552 -53.580 1.00 44.69 147 LEU A C 1
ATOM 1203 O O . LEU A 1 147 ? 65.902 8.561 -52.951 1.00 44.69 147 LEU A O 1
ATOM 1207 N N . GLU A 1 148 ? 64.351 10.093 -53.346 1.00 47.50 148 GLU A N 1
ATOM 1208 C CA . GLU A 1 148 ? 63.467 9.657 -52.237 1.00 47.50 148 GLU A CA 1
ATOM 1209 C C . GLU A 1 148 ? 62.410 8.587 -52.599 1.00 47.50 148 GLU A C 1
ATOM 1211 O O . GLU A 1 148 ? 61.501 8.308 -51.816 1.00 47.50 148 GLU A O 1
ATOM 1216 N N . MET A 1 149 ? 62.494 7.945 -53.769 1.00 46.91 149 MET A N 1
ATOM 1217 C CA . MET A 1 149 ? 61.407 7.085 -54.275 1.00 46.91 149 MET A CA 1
ATOM 1218 C C . MET A 1 149 ? 61.428 5.615 -53.801 1.00 46.91 149 MET A C 1
ATOM 1220 O O . MET A 1 149 ? 60.599 4.829 -54.253 1.00 46.91 149 MET A O 1
ATOM 1224 N N . MET A 1 150 ? 62.328 5.220 -52.887 1.00 45.31 150 MET A N 1
ATOM 1225 C CA . MET A 1 150 ? 62.572 3.799 -52.550 1.00 45.31 150 MET A CA 1
ATOM 1226 C C . MET A 1 150 ? 62.336 3.371 -51.089 1.00 45.31 150 MET A C 1
ATOM 1228 O O . MET A 1 150 ? 62.554 2.206 -50.775 1.00 45.31 150 MET A O 1
ATOM 1232 N N . THR A 1 151 ? 61.835 4.233 -50.193 1.00 47.09 151 THR A N 1
ATOM 1233 C CA . THR A 1 151 ? 61.674 3.878 -48.757 1.00 47.09 151 THR A CA 1
ATOM 1234 C C . THR A 1 151 ? 60.246 3.923 -48.199 1.00 47.09 151 THR A C 1
ATOM 1236 O O . THR A 1 151 ? 60.037 3.566 -47.042 1.00 47.09 151 THR A O 1
ATOM 1239 N N . ARG A 1 152 ? 59.218 4.264 -48.989 1.00 45.38 152 ARG A N 1
ATOM 1240 C CA . ARG A 1 152 ? 57.806 4.204 -48.548 1.00 45.38 152 ARG A CA 1
ATOM 1241 C C . ARG A 1 152 ? 57.140 2.872 -48.907 1.00 45.38 152 ARG A C 1
ATOM 1243 O O . ARG A 1 152 ? 56.162 2.817 -49.644 1.00 45.38 152 ARG A O 1
ATOM 1250 N N . GLY A 1 153 ? 57.671 1.787 -48.353 1.00 47.50 153 GLY A N 1
ATOM 1251 C CA . GLY A 1 153 ? 56.958 0.516 -48.250 1.00 47.50 153 GLY A CA 1
ATOM 1252 C C . GLY A 1 153 ? 56.034 0.532 -47.033 1.00 47.50 153 GLY A C 1
ATOM 1253 O O . GLY A 1 153 ? 56.463 0.175 -45.943 1.00 47.50 153 GLY A O 1
ATOM 1254 N N . ILE A 1 154 ? 54.776 0.952 -47.200 1.00 41.72 154 ILE A N 1
ATOM 1255 C CA . ILE A 1 154 ? 53.707 0.696 -46.220 1.00 41.72 154 ILE A CA 1
ATOM 1256 C C . ILE A 1 154 ? 52.489 0.210 -47.001 1.00 41.72 154 ILE A C 1
ATOM 1258 O O . ILE A 1 154 ? 51.758 0.983 -47.618 1.00 41.72 154 ILE A O 1
ATOM 1262 N N . SER A 1 155 ? 52.340 -1.111 -47.010 1.00 43.75 155 SER A N 1
ATOM 1263 C CA . SER A 1 155 ? 51.211 -1.836 -47.582 1.00 43.75 155 SER A CA 1
ATOM 1264 C C . SER A 1 155 ? 49.906 -1.437 -46.873 1.00 43.75 155 SER A C 1
ATOM 1266 O O . SER A 1 155 ? 49.902 -1.377 -45.640 1.00 43.75 155 SER A O 1
ATOM 1268 N N . PRO A 1 156 ? 48.793 -1.186 -47.591 1.00 48.38 156 PRO A N 1
ATOM 1269 C CA . PRO A 1 156 ? 47.504 -0.910 -46.967 1.00 48.38 156 PRO A CA 1
ATOM 1270 C C . PRO A 1 156 ? 47.032 -2.133 -46.175 1.00 48.38 156 PRO A C 1
ATOM 1272 O O . PRO A 1 156 ? 47.069 -3.259 -46.670 1.00 48.38 156 PRO A O 1
ATOM 1275 N N . ARG A 1 157 ? 46.614 -1.888 -44.935 1.00 42.47 157 ARG A N 1
ATOM 1276 C CA . ARG A 1 157 ? 46.081 -2.856 -43.972 1.00 42.47 157 ARG A CA 1
ATOM 1277 C C . ARG A 1 157 ? 44.963 -3.702 -44.611 1.00 42.47 157 ARG A C 1
ATOM 1279 O O . ARG A 1 157 ? 43.999 -3.157 -45.145 1.00 42.47 157 ARG A O 1
ATOM 1286 N N . SER A 1 158 ? 45.128 -5.022 -44.583 1.00 47.75 158 SER A N 1
ATOM 1287 C CA . SER A 1 158 ? 44.147 -6.018 -45.036 1.00 47.75 158 SER A CA 1
ATOM 1288 C C . SER A 1 158 ? 42.964 -6.106 -44.046 1.00 47.75 158 SER A C 1
ATOM 1290 O O . SER A 1 158 ? 43.203 -5.960 -42.849 1.00 47.75 158 SER A O 1
ATOM 1292 N N . PRO A 1 159 ? 41.722 -6.405 -44.487 1.00 49.78 159 PRO A N 1
ATOM 1293 C CA . PRO A 1 159 ? 40.524 -6.601 -43.643 1.00 49.78 159 PRO A CA 1
ATOM 1294 C C . PRO A 1 159 ? 40.612 -7.676 -42.541 1.00 49.78 159 PRO A C 1
ATOM 1296 O O . PRO A 1 159 ? 39.661 -7.850 -41.789 1.00 49.78 159 PRO A O 1
ATOM 1299 N N . MET A 1 160 ? 41.729 -8.396 -42.444 1.00 43.81 160 MET A N 1
ATOM 1300 C CA . MET A 1 160 ? 41.958 -9.485 -41.489 1.00 43.81 160 MET A CA 1
ATOM 1301 C C . MET A 1 160 ? 42.110 -9.005 -40.033 1.00 43.81 160 MET A C 1
ATOM 1303 O O . MET A 1 160 ? 42.028 -9.799 -39.108 1.00 43.81 160 MET A O 1
ATOM 1307 N N . GLU A 1 161 ? 42.294 -7.703 -39.812 1.00 55.25 161 GLU A N 1
ATOM 1308 C CA . GLU A 1 161 ? 42.465 -7.145 -38.466 1.00 55.25 161 GLU A CA 1
ATOM 1309 C C . GLU A 1 161 ? 41.157 -6.768 -37.770 1.00 55.25 161 GLU A C 1
ATOM 1311 O O . GLU A 1 161 ? 41.122 -6.714 -36.544 1.00 55.25 161 GLU A O 1
ATOM 1316 N N . GLU A 1 162 ? 40.072 -6.551 -38.523 1.00 52.44 162 GLU A N 1
ATOM 1317 C CA . GLU A 1 162 ? 38.753 -6.309 -37.921 1.00 52.44 162 GLU A CA 1
ATOM 1318 C C . GLU A 1 162 ? 38.226 -7.586 -37.238 1.00 52.44 162 GLU A C 1
ATOM 1320 O O . GLU A 1 162 ? 37.643 -7.499 -36.161 1.00 52.44 162 GLU A O 1
ATOM 1325 N N . GLU A 1 163 ? 38.509 -8.771 -37.795 1.00 57.59 163 GLU A N 1
ATOM 1326 C CA . GLU A 1 163 ? 38.177 -10.062 -37.166 1.00 57.59 163 GLU A CA 1
ATOM 1327 C C . GLU A 1 163 ? 38.978 -10.287 -35.871 1.00 57.59 163 GLU A C 1
ATOM 1329 O O . GLU A 1 163 ? 38.417 -10.685 -34.850 1.00 57.59 163 GLU A O 1
ATOM 1334 N N . GLU A 1 164 ? 40.269 -9.937 -35.857 1.00 63.25 164 GLU A N 1
ATOM 1335 C CA . GLU A 1 164 ? 41.092 -10.045 -34.647 1.00 63.25 164 GLU A CA 1
ATOM 1336 C C . GLU A 1 164 ? 40.679 -9.057 -33.544 1.00 63.25 164 GLU A C 1
ATOM 1338 O O . GLU A 1 164 ? 40.862 -9.342 -32.358 1.00 63.25 164 GLU A O 1
ATOM 1343 N N . GLU A 1 165 ? 40.157 -7.882 -33.900 1.00 64.44 165 GLU A N 1
ATOM 1344 C CA . GLU A 1 165 ? 39.621 -6.919 -32.934 1.00 64.44 165 GLU A CA 1
ATOM 1345 C C . GLU A 1 165 ? 38.265 -7.373 -32.374 1.00 64.44 165 GLU A C 1
ATOM 1347 O O . GLU A 1 165 ? 38.014 -7.207 -31.177 1.00 64.44 165 GLU A O 1
ATOM 1352 N N . GLU A 1 166 ? 37.414 -8.002 -33.187 1.00 60.72 166 GLU A N 1
ATOM 1353 C CA . GLU A 1 166 ? 36.153 -8.596 -32.731 1.00 60.72 166 GLU A CA 1
ATOM 1354 C C . GLU A 1 166 ? 36.392 -9.760 -31.757 1.00 60.72 166 GLU A C 1
ATOM 1356 O O . GLU A 1 166 ? 35.786 -9.783 -30.679 1.00 60.72 166 GLU A O 1
ATOM 1361 N N . ASP A 1 167 ? 37.347 -10.645 -32.052 1.00 65.50 167 ASP A N 1
ATOM 1362 C CA . ASP A 1 167 ? 37.730 -11.748 -31.161 1.00 65.50 167 ASP A CA 1
ATOM 1363 C C . ASP A 1 167 ? 38.327 -11.248 -29.834 1.00 65.50 167 ASP A C 1
ATOM 1365 O O . ASP A 1 167 ? 38.017 -11.781 -28.761 1.00 65.50 167 ASP A O 1
ATOM 1369 N N . ARG A 1 168 ? 39.116 -10.164 -29.861 1.00 71.00 168 ARG A N 1
ATOM 1370 C CA . ARG A 1 168 ? 39.636 -9.515 -28.641 1.00 71.00 168 ARG A CA 1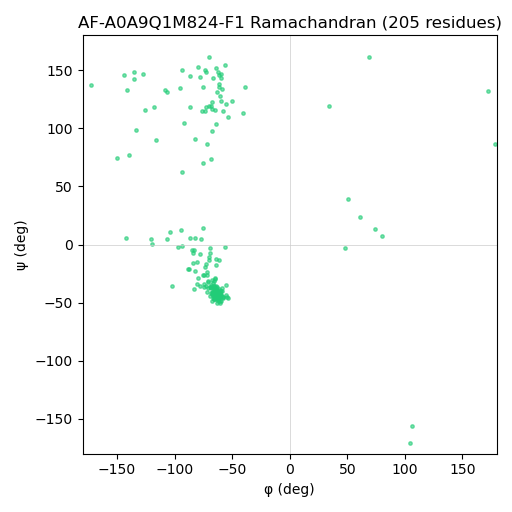
ATOM 1371 C C . ARG A 1 168 ? 38.527 -8.864 -27.821 1.00 71.00 168 ARG A C 1
ATOM 1373 O O . ARG A 1 168 ? 38.523 -9.010 -26.603 1.00 71.00 168 ARG A O 1
ATOM 1380 N N . VAL A 1 169 ? 37.562 -8.200 -28.458 1.00 69.56 169 VAL A N 1
ATOM 1381 C CA . VAL A 1 169 ? 36.409 -7.589 -27.772 1.00 69.56 169 VAL A CA 1
ATOM 1382 C C . VAL A 1 169 ? 35.498 -8.655 -27.159 1.00 69.56 169 VAL A C 1
ATOM 1384 O O . VAL A 1 169 ? 34.915 -8.421 -26.098 1.00 69.56 169 VAL A O 1
ATOM 1387 N N . ILE A 1 170 ? 35.374 -9.828 -27.783 1.00 63.66 170 ILE A N 1
ATOM 1388 C CA . ILE A 1 170 ? 34.623 -10.973 -27.244 1.00 63.66 170 ILE A CA 1
ATOM 1389 C C . ILE A 1 170 ? 35.362 -11.606 -26.055 1.00 63.66 170 ILE A C 1
ATOM 1391 O O . ILE A 1 170 ? 34.719 -11.913 -25.044 1.00 63.66 170 ILE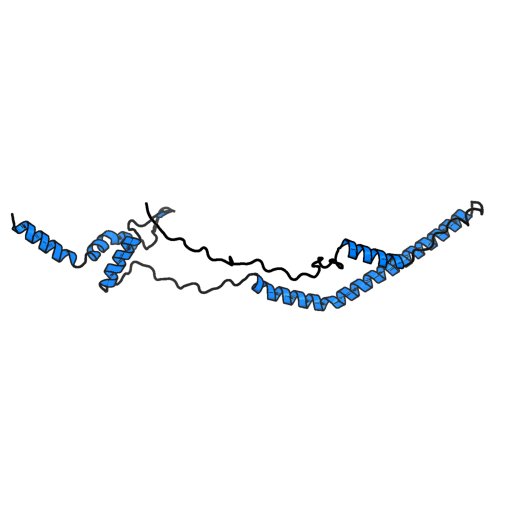 A O 1
ATOM 1395 N N . ALA A 1 171 ? 36.691 -11.740 -26.140 1.00 70.38 171 ALA A N 1
ATOM 1396 C CA . ALA A 1 171 ? 37.538 -12.230 -25.053 1.00 70.38 171 ALA A CA 1
ATOM 1397 C C . ALA A 1 171 ? 37.566 -11.264 -23.852 1.00 70.38 171 ALA A C 1
ATOM 1399 O O . ALA A 1 171 ? 37.423 -11.693 -22.709 1.00 70.38 171 ALA A O 1
ATOM 1400 N N . GLU A 1 172 ? 37.665 -9.957 -24.102 1.00 66.06 172 GLU A N 1
ATOM 1401 C CA . GLU A 1 172 ? 37.692 -8.906 -23.077 1.00 66.06 172 GLU A CA 1
ATOM 1402 C C . GLU A 1 172 ? 36.314 -8.698 -22.422 1.00 66.06 172 GLU A C 1
ATOM 1404 O O . GLU A 1 172 ? 36.222 -8.482 -21.213 1.00 66.06 172 GLU A O 1
ATOM 1409 N N . LYS A 1 173 ? 35.216 -8.838 -23.185 1.00 71.06 173 LYS A N 1
ATOM 1410 C CA . LYS A 1 173 ? 33.841 -8.826 -22.642 1.00 71.06 173 LYS A CA 1
ATOM 1411 C C . LYS A 1 173 ? 33.427 -10.145 -21.983 1.00 71.06 173 LYS A C 1
ATOM 1413 O O . LYS A 1 173 ? 32.350 -10.192 -21.390 1.00 71.06 173 LYS A O 1
ATOM 1418 N N . GLY A 1 174 ? 34.233 -11.205 -22.092 1.00 58.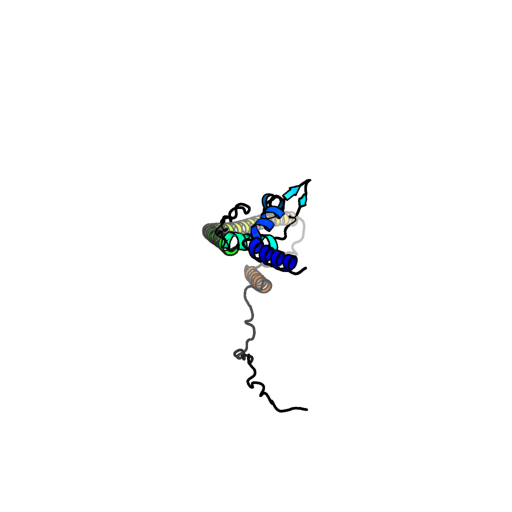22 174 GLY A N 1
ATOM 1419 C CA . GLY A 1 174 ? 33.980 -12.503 -21.458 1.00 58.22 174 GLY A CA 1
ATOM 1420 C C . GLY A 1 174 ? 32.684 -13.190 -21.904 1.00 58.22 174 GLY A C 1
ATOM 1421 O O . GLY A 1 174 ? 32.127 -13.990 -21.154 1.00 58.22 174 GLY A O 1
ATOM 1422 N N . PHE A 1 175 ? 32.163 -12.866 -23.093 1.00 62.75 175 PHE A N 1
ATOM 1423 C CA . PHE A 1 175 ? 30.833 -13.320 -23.524 1.00 62.75 175 PHE A CA 1
ATOM 1424 C C . PHE A 1 175 ? 30.833 -14.748 -24.097 1.00 62.75 175 PHE A C 1
ATOM 1426 O O . PHE A 1 175 ? 29.814 -15.429 -24.030 1.00 62.75 175 PHE A O 1
ATOM 1433 N N . TYR A 1 176 ? 31.975 -15.243 -24.585 1.00 59.62 176 TYR A N 1
ATOM 1434 C CA . TYR A 1 176 ? 32.126 -16.627 -25.043 1.00 59.62 176 TYR A CA 1
ATOM 1435 C C . TYR A 1 176 ? 33.473 -17.206 -24.624 1.00 59.62 176 TYR A C 1
ATOM 1437 O O . TYR A 1 176 ? 34.384 -17.295 -25.430 1.00 59.62 176 TYR A O 1
ATOM 1445 N N . LEU A 1 177 ? 33.591 -17.575 -23.348 1.00 48.41 177 LEU A N 1
ATOM 1446 C CA . LEU A 1 177 ? 34.209 -18.818 -22.872 1.00 48.41 177 LEU A CA 1
ATOM 1447 C C . LEU A 1 177 ? 34.155 -18.766 -21.343 1.00 48.41 177 LEU A C 1
ATOM 1449 O O . LEU A 1 177 ? 35.095 -18.335 -20.683 1.00 48.41 177 LEU A O 1
ATOM 1453 N N . HIS A 1 178 ? 33.047 -19.206 -20.746 1.00 51.88 178 HIS A N 1
ATOM 1454 C CA . HIS A 1 178 ? 33.185 -19.739 -19.399 1.00 51.88 178 HIS A CA 1
ATOM 1455 C C . HIS A 1 178 ? 34.003 -21.021 -19.570 1.00 51.88 178 HIS A C 1
ATOM 1457 O O . HIS A 1 178 ? 33.492 -21.940 -20.219 1.00 51.88 178 HIS A O 1
ATOM 1463 N N . PRO A 1 179 ? 35.228 -21.146 -19.018 1.00 53.28 179 PRO A N 1
ATOM 1464 C CA . PRO A 1 179 ? 35.680 -22.470 -18.655 1.00 53.28 179 PRO A CA 1
ATOM 1465 C C . PRO A 1 179 ? 34.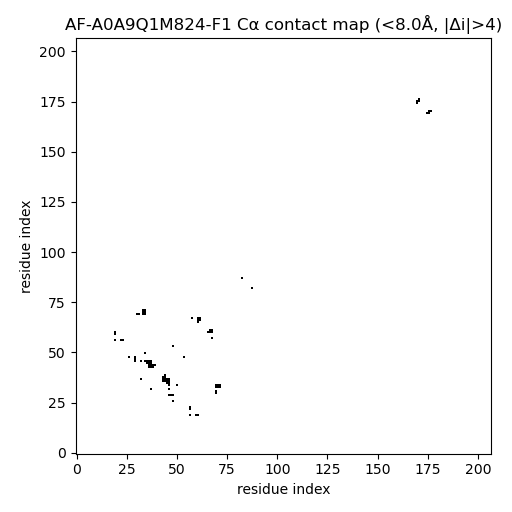558 -22.993 -17.771 1.00 53.28 179 PRO A C 1
ATOM 1467 O O . PRO A 1 179 ? 34.299 -22.464 -16.685 1.00 53.28 179 PRO A O 1
ATOM 1470 N N . SER A 1 180 ? 33.808 -23.966 -18.286 1.00 56.38 180 SER A N 1
ATOM 1471 C CA . SER A 1 180 ? 33.053 -24.871 -17.445 1.00 56.38 180 SER A CA 1
ATOM 1472 C C . SER A 1 180 ? 33.988 -25.174 -16.292 1.00 56.38 180 SER A C 1
ATOM 1474 O O . SER A 1 180 ? 35.082 -25.698 -16.519 1.00 56.38 180 SER A O 1
ATOM 1476 N N . THR A 1 181 ? 33.618 -24.705 -15.097 1.00 56.16 181 THR A N 1
ATOM 1477 C CA . THR A 1 181 ? 34.378 -24.932 -13.869 1.00 56.16 181 THR A CA 1
ATOM 1478 C C . THR A 1 181 ? 34.905 -26.358 -13.924 1.00 56.16 181 THR A C 1
ATOM 1480 O O . THR A 1 181 ? 34.105 -27.218 -14.311 1.00 56.16 181 THR A O 1
ATOM 1483 N N . PRO A 1 182 ? 36.171 -26.646 -13.582 1.00 51.50 182 PRO A N 1
ATOM 1484 C CA . PRO A 1 182 ? 36.665 -28.011 -13.559 1.00 51.50 182 PRO A CA 1
ATOM 1485 C C . PRO A 1 182 ? 35.965 -28.759 -12.416 1.00 51.50 182 PRO A C 1
ATOM 1487 O O . PRO A 1 182 ? 36.539 -29.049 -11.375 1.00 51.50 182 PRO A O 1
ATOM 1490 N N . ARG A 1 183 ? 34.686 -29.089 -12.605 1.00 53.62 183 ARG A N 1
ATOM 1491 C CA . ARG A 1 183 ? 34.019 -30.223 -11.992 1.00 53.62 183 ARG A CA 1
ATOM 1492 C C . ARG A 1 183 ? 34.530 -31.424 -12.766 1.00 53.62 183 ARG A C 1
ATOM 1494 O O . ARG A 1 183 ? 33.835 -31.996 -13.601 1.00 53.62 183 ARG A O 1
ATOM 1501 N N . GLY A 1 184 ? 35.806 -31.728 -12.541 1.00 47.22 184 GLY A N 1
ATOM 1502 C CA . GLY A 1 184 ? 36.377 -32.998 -12.930 1.00 47.22 184 GLY A CA 1
ATOM 1503 C C . GLY A 1 184 ? 35.528 -34.095 -12.306 1.00 47.22 18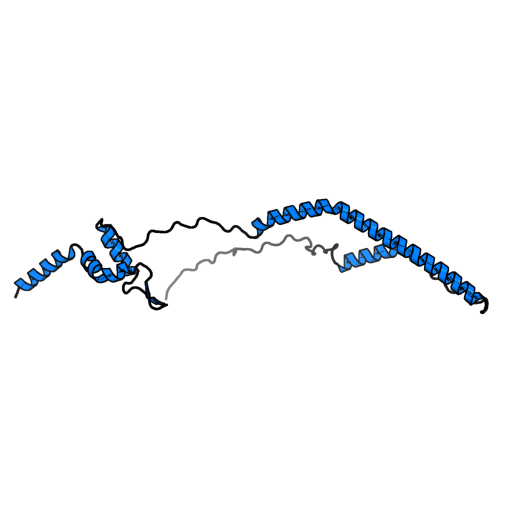4 GLY A C 1
ATOM 1504 O O . GLY A 1 184 ? 35.341 -34.086 -11.096 1.00 47.22 184 GLY A O 1
ATOM 1505 N N . SER A 1 185 ? 34.969 -34.954 -13.161 1.00 58.44 185 SER A N 1
ATOM 1506 C CA . SER A 1 185 ? 34.706 -36.393 -12.979 1.00 58.44 185 SER A CA 1
ATOM 1507 C C . SER A 1 185 ? 34.037 -36.936 -11.707 1.00 58.44 185 SER A C 1
ATOM 1509 O O . SER A 1 185 ? 33.792 -38.139 -11.662 1.00 58.44 185 SER A O 1
ATOM 1511 N N . GLN A 1 186 ? 33.723 -36.142 -10.686 1.00 60.41 186 GLN A N 1
ATOM 1512 C CA . GLN A 1 186 ? 33.196 -36.633 -9.420 1.00 60.41 186 GLN A CA 1
ATOM 1513 C C . GLN A 1 186 ? 31.789 -36.069 -9.182 1.00 60.41 186 GLN A C 1
ATOM 1515 O O . GLN A 1 186 ? 31.624 -34.846 -9.101 1.00 60.41 186 GLN A O 1
ATOM 1520 N N . PRO A 1 187 ? 30.754 -36.928 -9.089 1.00 70.50 187 PRO A N 1
ATOM 1521 C CA . PRO A 1 187 ? 29.432 -36.479 -8.675 1.00 70.50 187 PRO A CA 1
ATOM 1522 C C . PRO A 1 187 ? 29.525 -35.874 -7.264 1.00 70.50 187 PRO A C 1
ATOM 1524 O O . PRO A 1 187 ? 30.308 -36.365 -6.443 1.00 70.50 187 PRO A O 1
ATOM 1527 N N . PRO A 1 188 ? 28.769 -34.802 -6.964 1.00 71.69 188 PRO A N 1
ATOM 1528 C CA . PRO A 1 188 ? 28.838 -34.148 -5.664 1.00 71.69 188 PRO A CA 1
ATOM 1529 C C . PRO A 1 188 ? 28.474 -35.151 -4.567 1.00 71.69 188 PRO A C 1
ATOM 1531 O O . PRO A 1 188 ? 27.399 -35.750 -4.597 1.00 71.69 188 PRO A O 1
ATOM 1534 N N . GLN A 1 189 ? 29.375 -35.340 -3.604 1.00 71.44 189 GLN A N 1
ATOM 1535 C CA . GLN A 1 189 ? 29.097 -36.182 -2.448 1.00 71.44 189 GLN A CA 1
ATOM 1536 C C . GLN A 1 189 ? 28.022 -35.496 -1.600 1.00 71.44 189 GLN A C 1
ATOM 1538 O O . GLN A 1 189 ? 28.176 -34.342 -1.194 1.00 71.44 189 GLN A O 1
ATOM 1543 N N . LEU A 1 190 ? 26.910 -36.193 -1.367 1.00 73.94 190 LEU A N 1
ATOM 1544 C CA . LEU A 1 190 ? 25.860 -35.716 -0.477 1.00 73.94 190 LEU A CA 1
ATOM 1545 C C . LEU A 1 190 ? 26.398 -35.737 0.954 1.00 73.94 190 LEU A C 1
ATOM 1547 O O . LEU A 1 190 ? 26.757 -36.793 1.474 1.00 73.94 190 LEU A O 1
ATOM 1551 N N . LEU A 1 191 ? 26.446 -34.563 1.585 1.00 74.12 191 LEU A N 1
ATOM 1552 C CA . LEU A 1 191 ? 26.714 -34.460 3.014 1.00 74.12 191 LEU A CA 1
ATOM 1553 C C . LEU A 1 191 ? 25.632 -35.248 3.772 1.00 74.12 191 LEU A C 1
ATOM 1555 O O . LEU A 1 191 ? 24.447 -35.085 3.460 1.00 74.12 191 LEU A O 1
ATOM 1559 N N . PRO A 1 192 ? 25.997 -36.085 4.758 1.00 73.19 192 PRO A N 1
ATOM 1560 C CA . PRO A 1 192 ? 25.017 -36.771 5.583 1.00 73.19 192 PRO A CA 1
ATOM 1561 C C . PRO A 1 192 ? 24.228 -35.723 6.377 1.00 73.19 192 PRO A C 1
ATOM 1563 O O . PRO A 1 192 ? 24.721 -35.138 7.336 1.00 73.19 192 PRO A O 1
ATOM 1566 N N . LEU A 1 193 ? 22.994 -35.469 5.934 1.00 74.38 193 LEU A N 1
ATOM 1567 C CA . LEU A 1 193 ? 22.060 -34.507 6.536 1.00 74.38 193 LEU A CA 1
ATOM 1568 C C . LEU A 1 193 ? 21.649 -34.896 7.960 1.00 74.38 193 LEU A C 1
ATOM 1570 O O . LEU A 1 193 ? 21.159 -34.059 8.714 1.00 74.38 193 LEU A O 1
ATOM 1574 N N . PHE A 1 194 ? 21.855 -36.160 8.322 1.00 77.62 194 PHE A N 1
ATOM 1575 C CA . PHE A 1 194 ? 21.497 -36.715 9.612 1.00 77.62 194 PHE A CA 1
ATOM 1576 C C . PHE A 1 194 ? 22.650 -37.564 10.149 1.00 77.62 194 PHE A C 1
ATOM 1578 O O . PHE A 1 194 ? 23.305 -38.267 9.372 1.00 77.62 194 PHE A O 1
ATOM 1585 N N . PRO A 1 195 ? 22.905 -37.527 11.466 1.00 76.38 195 PRO A N 1
ATOM 1586 C CA . PRO A 1 195 ? 23.870 -38.421 12.080 1.00 76.38 195 PRO A CA 1
ATOM 1587 C C . PRO A 1 195 ? 23.427 -39.873 11.858 1.00 76.38 195 PRO A C 1
ATOM 1589 O O . PRO A 1 195 ? 22.297 -40.241 12.168 1.00 76.38 195 PRO A O 1
ATOM 1592 N N . LEU A 1 196 ? 24.330 -40.704 11.326 1.00 67.06 196 LEU A N 1
ATOM 1593 C CA . LEU A 1 196 ? 24.092 -42.138 11.092 1.00 67.06 196 LEU A CA 1
ATOM 1594 C C . LEU A 1 196 ? 23.874 -42.927 12.394 1.00 67.06 196 LEU A C 1
ATOM 1596 O O . LEU A 1 196 ? 23.431 -44.071 12.361 1.00 67.06 196 LEU A O 1
ATOM 1600 N N . GLN A 1 197 ? 24.175 -42.317 13.539 1.00 70.25 197 GLN A N 1
ATOM 1601 C CA . GLN A 1 197 ? 23.935 -42.866 14.863 1.00 70.25 197 GLN A CA 1
ATOM 1602 C C . GLN A 1 197 ? 23.121 -41.857 15.670 1.00 70.25 197 GLN A C 1
ATOM 1604 O O . GLN A 1 197 ? 23.579 -40.750 15.957 1.00 70.25 197 GLN A O 1
ATOM 1609 N N . SER A 1 198 ? 21.900 -42.241 16.039 1.00 70.12 198 SER A N 1
ATOM 1610 C CA . SER A 1 198 ? 21.147 -41.535 17.072 1.00 70.12 198 SER A CA 1
ATOM 1611 C C . SER A 1 198 ? 21.924 -41.601 18.392 1.00 70.12 198 SER A C 1
ATOM 1613 O O . SER A 1 198 ? 22.430 -42.680 18.716 1.00 70.12 198 SER A O 1
ATOM 1615 N N . PRO A 1 199 ? 22.004 -40.515 19.182 1.00 69.50 199 PRO A N 1
ATOM 1616 C CA . PRO A 1 199 ? 22.570 -40.592 20.522 1.00 69.50 199 PRO A CA 1
ATOM 1617 C C . PRO A 1 199 ? 21.774 -41.616 21.338 1.00 69.50 199 PRO A C 1
ATOM 1619 O O . PRO A 1 199 ? 20.580 -41.446 21.584 1.00 69.50 199 PRO A O 1
ATOM 1622 N N . ILE A 1 200 ? 22.436 -42.711 21.715 1.00 62.00 200 ILE A N 1
ATOM 1623 C CA . ILE A 1 200 ? 21.897 -43.691 22.654 1.00 62.00 200 ILE A CA 1
ATOM 1624 C C . ILE A 1 200 ? 21.758 -42.966 23.990 1.00 62.00 200 ILE A C 1
ATOM 1626 O O . ILE A 1 200 ? 22.746 -42.525 24.574 1.00 62.00 200 ILE A O 1
ATOM 1630 N N . ALA A 1 201 ? 20.522 -42.815 24.458 1.00 56.94 201 ALA A N 1
ATOM 1631 C CA . ALA A 1 201 ? 20.250 -42.298 25.783 1.00 56.94 201 ALA A CA 1
ATOM 1632 C C . ALA A 1 201 ? 20.729 -43.325 26.819 1.00 56.94 201 ALA A C 1
ATOM 1634 O O . ALA A 1 201 ? 20.034 -44.293 27.122 1.00 56.94 201 ALA A O 1
ATOM 1635 N N . THR A 1 202 ? 21.923 -43.125 27.373 1.00 56.19 202 THR A N 1
ATOM 1636 C CA . THR A 1 202 ? 22.315 -43.770 28.627 1.00 56.19 202 THR A CA 1
ATOM 1637 C C . THR A 1 202 ? 21.538 -43.104 29.762 1.00 56.19 202 THR A C 1
ATOM 1639 O O . THR A 1 202 ? 21.998 -42.133 30.362 1.00 56.19 202 THR A O 1
ATOM 1642 N N . HIS A 1 203 ? 20.328 -43.593 30.028 1.00 54.03 203 HIS A N 1
ATOM 1643 C CA . HIS A 1 203 ? 19.580 -43.282 31.244 1.00 54.03 203 HIS A CA 1
ATOM 1644 C C . HIS A 1 203 ? 19.881 -44.322 32.318 1.00 54.03 203 HIS A C 1
ATOM 1646 O O . HIS A 1 203 ? 19.349 -45.425 32.258 1.00 54.03 203 HIS A O 1
ATOM 1652 N N . HIS A 1 204 ? 20.698 -43.938 33.299 1.00 45.59 204 HIS A N 1
ATOM 1653 C CA . HIS A 1 204 ? 20.826 -44.544 34.635 1.00 45.59 204 HIS A CA 1
ATOM 1654 C C . HIS A 1 204 ? 22.025 -43.869 35.329 1.00 45.59 204 HIS A C 1
ATOM 1656 O O . HIS A 1 204 ? 23.084 -43.773 34.720 1.00 45.59 204 HIS A O 1
ATOM 1662 N N . SER A 1 205 ? 22.008 -43.390 36.569 1.00 48.41 205 SER A N 1
ATOM 1663 C CA . SER A 1 205 ? 20.983 -43.227 37.599 1.00 48.41 205 SER A CA 1
ATOM 1664 C C . SER A 1 205 ? 21.645 -42.414 38.727 1.00 48.41 205 SER A C 1
ATOM 1666 O O . SER A 1 205 ? 22.790 -42.690 39.063 1.00 48.41 205 SER A O 1
ATOM 1668 N N . SER A 1 206 ? 20.924 -41.439 39.286 1.00 47.16 206 SER A N 1
ATOM 1669 C CA . SER A 1 206 ? 20.946 -41.001 40.699 1.00 47.16 206 SER A CA 1
ATOM 1670 C C . SER A 1 206 ? 22.254 -41.032 41.523 1.00 47.16 206 SER A C 1
ATOM 1672 O O . SER A 1 206 ? 22.711 -42.103 41.926 1.00 47.16 206 SER A O 1
ATOM 1674 N N . SER A 1 207 ? 22.690 -39.859 41.993 1.00 42.22 207 SER A N 1
ATOM 1675 C CA . SER A 1 207 ? 22.807 -39.515 43.428 1.00 42.22 207 SER A CA 1
ATOM 1676 C C . SER A 1 207 ? 22.816 -37.999 43.595 1.00 42.22 207 SER A C 1
ATOM 1678 O O . SER A 1 207 ? 23.409 -37.333 42.718 1.00 42.22 207 SER A O 1
#

Foldseek 3Di:
DVVVVVVVVVVVVVVVPQPLVVVCVVCVVLLQCAQAAHDDPNDGDGGPDDNVRVVVSVVSQVVVVHDDPSYDDDDDDDPDDPDDPCVVCVVVVVVVVVVVVVCVVVVVVVVVVVVVVVVVVVVVVVVVVVVVVVVVCVVPVVDDDDPPPPPPPDDPDDPPVVVVVVVVVCVVVVVPDDPPPPPDDDDDDDDPPDPPDDPDPPDDDDD